Protein AF-A0A538DQL8-F1 (afdb_monomer_lite)

Structure (mmCIF, N/CA/C/O backbone):
data_AF-A0A538DQL8-F1
#
_entry.id   AF-A0A538DQL8-F1
#
loop_
_atom_site.group_PDB
_atom_site.id
_atom_site.type_symbol
_atom_site.label_atom_id
_atom_site.label_alt_id
_atom_site.label_comp_id
_atom_site.label_asym_id
_atom_site.label_entity_id
_atom_site.label_seq_id
_atom_site.pdbx_PDB_ins_code
_atom_site.Cartn_x
_atom_site.Cartn_y
_atom_site.Cartn_z
_atom_site.occupancy
_atom_site.B_iso_or_equiv
_atom_site.auth_seq_id
_atom_site.auth_comp_id
_atom_site.auth_asym_id
_atom_site.auth_atom_id
_atom_site.pdbx_PDB_model_num
ATOM 1 N N . MET A 1 1 ? 4.262 -7.393 9.796 1.00 84.56 1 MET A N 1
ATOM 2 C CA . MET A 1 1 ? 4.362 -6.010 10.315 1.00 84.56 1 MET A CA 1
ATOM 3 C C . MET A 1 1 ? 3.078 -5.215 10.125 1.00 84.56 1 MET A C 1
ATOM 5 O O . MET A 1 1 ? 2.520 -4.801 11.125 1.00 84.56 1 MET A O 1
ATOM 9 N N . THR A 1 2 ? 2.549 -5.058 8.905 1.00 86.88 2 THR A N 1
ATOM 10 C CA . THR A 1 2 ? 1.343 -4.239 8.644 1.00 86.88 2 THR A CA 1
ATOM 11 C C . THR A 1 2 ? 0.096 -4.722 9.393 1.00 86.88 2 THR A C 1
ATOM 13 O O . THR A 1 2 ? -0.476 -3.958 10.161 1.00 86.88 2 THR A O 1
ATOM 16 N N . ILE A 1 3 ? -0.278 -5.999 9.247 1.00 89.88 3 ILE A N 1
ATOM 17 C CA . ILE A 1 3 ? -1.428 -6.593 9.957 1.00 89.88 3 ILE A CA 1
ATOM 18 C C . ILE A 1 3 ? -1.254 -6.466 11.477 1.00 89.88 3 ILE A C 1
ATOM 20 O O . ILE A 1 3 ? -2.168 -6.034 12.165 1.00 89.88 3 ILE A O 1
ATOM 24 N N . GLY A 1 4 ? -0.060 -6.781 11.991 1.00 90.12 4 GLY A N 1
ATOM 25 C CA . GLY A 1 4 ? 0.254 -6.670 13.419 1.00 90.12 4 GLY A CA 1
ATOM 26 C C . GLY A 1 4 ? 0.145 -5.238 13.951 1.00 90.12 4 GLY A C 1
ATOM 27 O O . GLY A 1 4 ? -0.395 -5.037 15.032 1.00 90.12 4 GLY A O 1
ATOM 28 N N . ALA A 1 5 ? 0.589 -4.238 13.184 1.00 89.94 5 ALA A N 1
ATOM 29 C CA . ALA A 1 5 ? 0.486 -2.834 13.573 1.00 89.94 5 ALA A CA 1
ATOM 30 C C . ALA A 1 5 ? -0.976 -2.363 13.640 1.00 89.94 5 ALA A C 1
ATOM 32 O O . ALA A 1 5 ? -1.365 -1.737 14.622 1.00 89.94 5 ALA A O 1
ATOM 33 N N . PHE A 1 6 ? -1.804 -2.718 12.649 1.00 91.06 6 PHE A N 1
ATOM 34 C CA . PHE A 1 6 ? -3.242 -2.424 12.687 1.00 91.06 6 PHE A CA 1
ATOM 35 C C . PHE A 1 6 ? -3.962 -3.182 13.807 1.00 91.06 6 PHE A C 1
ATOM 37 O O . PHE A 1 6 ? -4.794 -2.601 14.493 1.00 91.06 6 PHE A O 1
ATOM 44 N N . TYR A 1 7 ? -3.605 -4.443 14.048 1.00 93.38 7 TYR A N 1
ATOM 45 C CA . TYR A 1 7 ? -4.164 -5.229 15.147 1.00 93.38 7 TYR A CA 1
ATOM 46 C C . TYR A 1 7 ? -3.851 -4.614 16.521 1.00 93.38 7 TYR A C 1
ATOM 48 O O . TYR A 1 7 ? -4.737 -4.491 17.364 1.00 93.38 7 TYR A O 1
ATOM 56 N N . LEU A 1 8 ? -2.606 -4.180 16.745 1.00 92.56 8 LEU A N 1
ATOM 57 C CA . LEU A 1 8 ? -2.208 -3.502 17.984 1.00 92.56 8 LEU A CA 1
ATOM 58 C C . LEU A 1 8 ? -2.888 -2.145 18.140 1.00 92.56 8 LEU A C 1
ATOM 60 O O . LEU A 1 8 ? -3.291 -1.799 19.248 1.00 92.56 8 LEU A O 1
ATOM 64 N N . LEU A 1 9 ? -3.053 -1.407 17.040 1.00 91.19 9 LEU A N 1
ATOM 65 C CA . LEU A 1 9 ? -3.820 -0.166 17.031 1.00 91.19 9 LEU A CA 1
ATOM 66 C C . LEU A 1 9 ? -5.268 -0.422 17.466 1.00 91.19 9 LEU A C 1
ATOM 68 O O . LEU A 1 9 ? -5.783 0.289 18.320 1.00 91.19 9 LEU A O 1
ATOM 72 N N . GLU A 1 10 ? -5.914 -1.464 16.939 1.00 90.50 10 GLU A N 1
ATOM 73 C CA . GLU A 1 10 ? -7.288 -1.819 17.315 1.00 90.50 10 GLU A CA 1
ATOM 74 C C . GLU A 1 10 ? -7.430 -2.280 18.770 1.00 90.50 10 GLU A C 1
ATOM 76 O O . GLU A 1 10 ? -8.499 -2.109 19.352 1.00 90.50 10 GLU A O 1
ATOM 81 N N . ARG A 1 11 ? -6.353 -2.798 19.368 1.00 92.25 11 ARG A N 1
ATOM 82 C CA . ARG A 1 11 ? -6.250 -3.165 20.790 1.00 92.25 11 ARG A CA 1
ATOM 83 C C . ARG A 1 11 ? -5.820 -2.005 21.704 1.00 92.25 11 ARG A C 1
ATOM 85 O O . ARG A 1 11 ? -5.465 -2.254 22.849 1.00 92.25 11 ARG A O 1
ATOM 92 N N . ASP A 1 12 ? -5.800 -0.766 21.209 1.00 88.94 12 ASP A N 1
ATOM 93 C CA . ASP A 1 12 ? -5.350 0.436 21.935 1.00 88.94 12 ASP A CA 1
ATOM 94 C C . ASP A 1 12 ? -3.865 0.449 22.351 1.00 88.94 12 ASP A C 1
ATOM 96 O O . ASP A 1 12 ? -3.416 1.315 23.105 1.00 88.94 12 ASP A O 1
ATOM 100 N N . HIS A 1 13 ? -3.042 -0.434 21.781 1.00 92.75 13 HIS A N 1
ATOM 101 C CA . HIS A 1 13 ? -1.591 -0.447 21.976 1.00 92.75 13 HIS A CA 1
ATOM 102 C C . HIS A 1 13 ? -0.872 0.445 20.951 1.00 92.75 13 HIS A C 1
ATOM 104 O O . HIS A 1 13 ? -0.046 -0.013 20.156 1.00 92.75 13 HIS A O 1
ATOM 110 N N . LEU A 1 14 ? -1.163 1.747 20.988 1.00 90.94 14 LEU A N 1
ATOM 111 C CA . LEU A 1 14 ? -0.689 2.734 20.006 1.00 90.94 14 LEU A CA 1
ATOM 112 C C . LEU A 1 14 ? 0.847 2.845 19.922 1.00 90.94 14 LEU A C 1
ATOM 114 O O . LEU A 1 14 ? 1.400 3.005 18.833 1.00 90.94 14 LEU A O 1
ATOM 118 N N . VAL A 1 15 ? 1.553 2.710 21.049 1.00 92.44 15 VAL A N 1
ATOM 119 C CA . VAL A 1 15 ? 3.029 2.747 21.089 1.00 92.44 15 VAL A CA 1
ATOM 120 C C . VAL A 1 15 ? 3.630 1.541 20.366 1.00 92.44 15 VAL A C 1
ATOM 122 O O . VAL A 1 15 ? 4.514 1.703 19.529 1.00 92.44 15 VAL A O 1
ATOM 125 N N . LEU A 1 16 ? 3.113 0.335 20.623 1.00 92.62 16 LEU A N 1
ATOM 126 C CA . LEU A 1 16 ? 3.585 -0.884 19.959 1.00 92.62 16 LEU A CA 1
ATOM 127 C C . LEU A 1 16 ? 3.238 -0.874 18.464 1.00 92.62 16 LEU A C 1
ATOM 129 O O . LEU A 1 16 ? 4.061 -1.271 17.639 1.00 92.62 16 LEU A O 1
ATOM 133 N N . ALA A 1 17 ? 2.058 -0.362 18.099 1.00 92.44 17 ALA A N 1
ATOM 134 C CA . ALA A 1 17 ? 1.682 -0.154 16.702 1.00 92.44 17 ALA A CA 1
ATOM 135 C C . ALA A 1 17 ? 2.667 0.789 15.986 1.00 92.44 17 ALA A C 1
ATOM 137 O O . ALA A 1 17 ? 3.114 0.496 14.876 1.00 92.44 17 ALA A O 1
ATOM 138 N N . THR A 1 18 ? 3.061 1.878 16.653 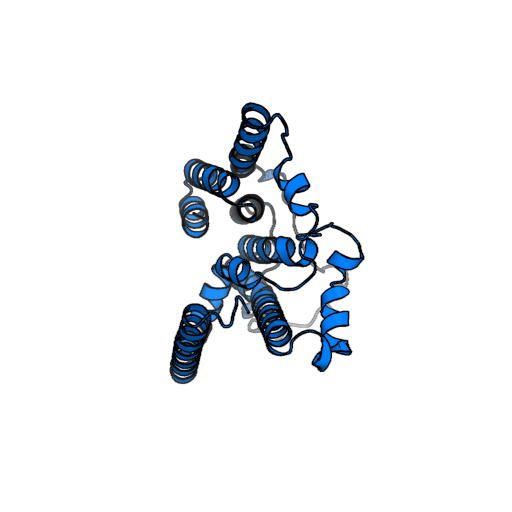1.00 92.06 18 THR A N 1
ATOM 139 C CA . THR A 1 18 ? 4.037 2.854 16.145 1.00 92.06 18 THR A CA 1
ATOM 140 C C . THR A 1 18 ? 5.436 2.248 16.010 1.00 92.06 18 THR A C 1
ATOM 142 O O . THR A 1 18 ? 6.100 2.468 14.996 1.00 92.06 18 THR A O 1
ATOM 145 N N . ALA A 1 19 ? 5.873 1.444 16.984 1.00 93.31 19 ALA A N 1
ATOM 146 C CA . ALA A 1 19 ? 7.159 0.747 16.944 1.00 93.31 19 ALA A CA 1
ATOM 147 C C . ALA A 1 19 ? 7.229 -0.250 15.775 1.00 93.31 19 ALA A C 1
ATOM 149 O O . ALA A 1 19 ? 8.187 -0.235 15.003 1.00 93.31 19 ALA A O 1
ATOM 150 N N . LEU A 1 20 ? 6.180 -1.056 15.566 1.00 92.56 20 LEU A N 1
ATOM 151 C CA . LEU A 1 20 ? 6.091 -1.920 14.382 1.00 92.56 20 LEU A CA 1
ATOM 152 C C . LEU A 1 20 ? 6.054 -1.114 13.079 1.00 92.56 20 LEU A C 1
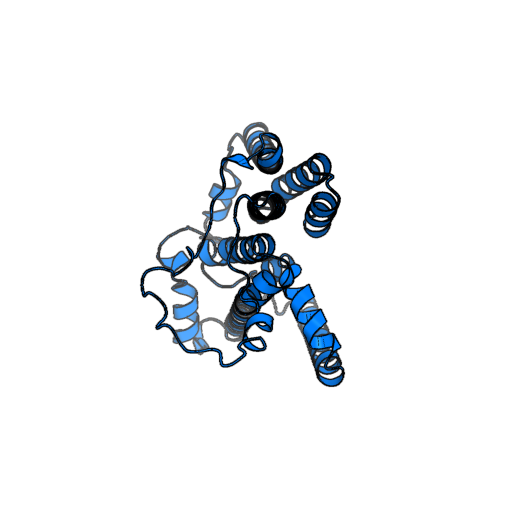ATOM 154 O O . LEU A 1 20 ? 6.605 -1.561 12.071 1.00 92.56 20 LEU A O 1
ATOM 158 N N . GLY A 1 21 ? 5.422 0.061 13.094 1.00 90.25 21 GLY A N 1
ATOM 159 C CA . GLY A 1 21 ? 5.449 1.000 11.979 1.00 90.25 21 GLY A CA 1
ATOM 160 C C . GLY A 1 21 ? 6.861 1.496 11.663 1.00 90.25 21 GLY A C 1
ATOM 161 O O . GLY A 1 21 ? 7.244 1.493 10.497 1.00 90.25 21 GLY A O 1
ATOM 162 N N . ALA A 1 22 ? 7.654 1.837 12.684 1.00 91.38 22 ALA A N 1
ATOM 163 C CA . ALA A 1 22 ? 9.048 2.258 12.531 1.00 91.38 22 ALA A CA 1
ATOM 164 C C . ALA A 1 22 ? 9.933 1.137 11.959 1.00 91.38 22 ALA A C 1
ATOM 166 O O . ALA A 1 22 ? 10.738 1.358 11.060 1.00 91.38 22 ALA A O 1
ATOM 167 N N . ILE A 1 23 ? 9.738 -0.103 12.413 1.00 91.62 23 ILE A N 1
ATOM 168 C CA . ILE A 1 23 ? 10.446 -1.264 11.850 1.00 91.62 23 ILE A CA 1
ATOM 169 C C . ILE A 1 23 ? 10.033 -1.489 10.382 1.00 91.62 23 ILE A C 1
ATOM 171 O O . ILE A 1 23 ? 10.853 -1.828 9.525 1.00 91.62 23 ILE A O 1
ATOM 175 N N . ALA A 1 24 ? 8.752 -1.290 10.058 1.00 89.69 24 ALA A N 1
ATOM 176 C CA . ALA A 1 24 ? 8.258 -1.444 8.694 1.00 89.69 24 ALA A CA 1
ATOM 177 C C . ALA A 1 24 ? 8.807 -0.374 7.733 1.00 89.69 24 ALA A C 1
ATOM 179 O O . ALA A 1 24 ? 9.131 -0.708 6.593 1.00 89.69 24 ALA A O 1
ATOM 180 N N . THR A 1 25 ? 8.920 0.886 8.164 1.00 89.81 25 THR A N 1
ATOM 181 C CA . THR A 1 25 ? 9.481 1.986 7.354 1.00 89.81 25 THR A CA 1
ATOM 182 C C . THR A 1 25 ? 10.985 1.859 7.158 1.00 89.81 25 THR A C 1
ATOM 184 O O . THR A 1 25 ? 11.463 2.183 6.076 1.00 89.81 25 THR A O 1
ATOM 187 N N . ALA A 1 26 ? 11.710 1.320 8.141 1.00 87.81 26 ALA A N 1
ATOM 188 C CA . ALA A 1 26 ? 13.141 1.046 8.013 1.00 87.81 26 ALA A CA 1
ATOM 189 C C . ALA A 1 26 ? 13.454 -0.046 6.975 1.00 87.81 26 ALA A C 1
ATOM 191 O O . ALA A 1 26 ? 14.522 -0.049 6.375 1.00 87.81 26 ALA A O 1
ATOM 192 N N . THR A 1 27 ? 12.531 -0.990 6.758 1.00 84.88 27 THR A N 1
ATOM 193 C CA . THR A 1 27 ? 12.787 -2.165 5.907 1.00 84.88 27 THR A CA 1
ATOM 194 C C . THR A 1 27 ? 12.215 -2.048 4.500 1.00 84.88 27 THR A C 1
ATOM 196 O O . THR A 1 27 ? 12.678 -2.757 3.605 1.00 84.88 27 THR A O 1
ATOM 199 N N . ARG A 1 28 ? 11.172 -1.232 4.280 1.00 81.44 28 ARG A N 1
ATOM 200 C CA . ARG A 1 28 ? 10.483 -1.147 2.979 1.00 81.44 28 ARG A CA 1
ATOM 201 C C . ARG A 1 28 ? 9.880 0.241 2.716 1.00 81.44 28 ARG A C 1
ATOM 203 O O . ARG A 1 28 ? 9.223 0.782 3.605 1.00 81.44 28 ARG A O 1
ATOM 210 N N . PRO A 1 29 ? 9.885 0.726 1.455 1.00 72.81 29 PRO A N 1
ATOM 211 C CA . PRO A 1 29 ? 9.173 1.951 1.060 1.00 72.81 29 PRO A CA 1
ATOM 212 C C . PRO A 1 29 ? 7.663 1.913 1.352 1.00 72.81 29 PRO A C 1
ATOM 214 O O . PRO A 1 29 ? 7.047 2.927 1.670 1.00 72.81 29 PRO A O 1
ATOM 217 N N . VAL A 1 30 ? 7.057 0.716 1.318 1.00 78.94 30 VAL A N 1
ATOM 218 C CA . VAL A 1 30 ? 5.638 0.493 1.668 1.00 78.94 30 VAL A CA 1
ATOM 219 C C . VAL A 1 30 ? 5.335 0.870 3.124 1.00 78.94 30 VAL A C 1
ATOM 221 O O . VAL A 1 30 ? 4.181 1.133 3.461 1.00 78.94 30 VAL A O 1
ATOM 224 N N . GLY A 1 31 ? 6.346 0.945 3.995 1.00 83.31 31 GLY A N 1
ATOM 225 C CA . GLY A 1 31 ? 6.173 1.404 5.368 1.00 83.31 31 GLY A CA 1
ATOM 226 C C . GLY A 1 31 ? 5.592 2.817 5.460 1.00 83.31 31 GLY A C 1
ATOM 227 O O . GLY A 1 31 ? 4.805 3.074 6.364 1.00 83.31 31 GLY A O 1
ATOM 228 N N . LEU A 1 32 ? 5.859 3.709 4.497 1.00 87.75 32 LEU A N 1
ATOM 229 C CA . LEU A 1 32 ? 5.245 5.047 4.477 1.00 87.75 32 LEU A CA 1
ATOM 230 C C . LEU A 1 32 ? 3.721 4.984 4.317 1.00 87.75 32 LEU A C 1
ATOM 232 O O . LEU A 1 32 ? 2.991 5.734 4.965 1.00 87.75 32 LEU A O 1
ATOM 236 N N . ALA A 1 33 ? 3.222 4.034 3.523 1.00 90.62 33 ALA A N 1
ATOM 237 C CA . ALA A 1 33 ? 1.787 3.804 3.410 1.00 90.62 33 ALA A CA 1
ATOM 238 C C . ALA A 1 33 ? 1.178 3.327 4.734 1.00 90.62 33 ALA A C 1
ATOM 240 O O . ALA A 1 33 ? 0.046 3.685 5.057 1.00 90.62 33 ALA A O 1
ATOM 241 N N . LEU A 1 34 ? 1.932 2.547 5.520 1.00 90.62 34 LEU A N 1
ATOM 242 C CA . LEU A 1 34 ? 1.508 2.118 6.850 1.00 90.62 34 LEU A CA 1
ATOM 243 C C . LEU A 1 34 ? 1.385 3.308 7.808 1.00 90.62 34 LEU A C 1
ATOM 245 O O . LEU A 1 34 ? 0.391 3.369 8.521 1.00 90.62 34 LEU A O 1
ATOM 249 N N . VAL A 1 35 ? 2.315 4.269 7.783 1.00 93.00 35 VAL A N 1
ATOM 250 C CA . VAL A 1 35 ? 2.225 5.498 8.601 1.00 93.00 35 VAL A CA 1
ATOM 251 C C . VAL A 1 35 ? 0.917 6.238 8.329 1.00 93.00 35 VAL A C 1
ATOM 253 O O . VAL A 1 35 ? 0.153 6.518 9.254 1.00 93.00 35 VAL A O 1
ATOM 256 N N . ILE A 1 36 ? 0.625 6.493 7.051 1.00 93.25 36 ILE A N 1
ATOM 257 C CA . ILE A 1 36 ? -0.590 7.206 6.638 1.00 93.25 36 ILE A CA 1
ATOM 258 C C . ILE A 1 36 ? -1.842 6.394 6.998 1.00 93.25 36 ILE A C 1
ATOM 260 O O . ILE A 1 36 ? -2.815 6.949 7.502 1.00 93.25 36 ILE A O 1
ATOM 264 N N . GLY A 1 37 ? -1.811 5.075 6.794 1.00 91.88 37 GLY A N 1
ATOM 265 C CA . GLY A 1 37 ? -2.911 4.180 7.144 1.00 91.88 37 GLY A CA 1
ATOM 266 C C . GLY A 1 37 ? -3.205 4.118 8.646 1.00 91.88 37 GLY A C 1
ATOM 267 O O . GLY A 1 37 ? -4.370 4.172 9.037 1.00 91.88 37 GLY A O 1
ATOM 268 N N . LEU A 1 38 ? -2.170 4.039 9.489 1.00 92.31 38 LEU A N 1
ATOM 269 C CA . LEU A 1 38 ? -2.303 4.039 10.950 1.00 92.31 38 LEU A CA 1
ATOM 270 C C . LEU A 1 38 ? -2.827 5.383 11.455 1.00 92.31 38 LEU A C 1
ATOM 272 O O . LEU A 1 38 ? -3.739 5.402 12.277 1.00 92.31 38 LEU A O 1
ATOM 276 N N . LEU A 1 39 ? -2.305 6.494 10.928 1.00 93.44 39 LEU A N 1
ATOM 277 C CA . LEU A 1 39 ? -2.782 7.833 11.270 1.00 93.44 39 LEU A CA 1
ATOM 278 C C . LEU A 1 39 ? -4.254 8.013 10.879 1.00 93.44 39 LEU A C 1
ATOM 280 O O . LEU A 1 39 ? -5.071 8.412 11.704 1.00 93.44 39 LEU A O 1
ATOM 284 N N . ALA A 1 40 ? -4.611 7.663 9.640 1.00 91.75 40 ALA A N 1
ATOM 285 C CA . ALA A 1 40 ? -5.985 7.727 9.154 1.00 91.75 40 ALA A CA 1
ATOM 286 C C . ALA A 1 40 ? -6.929 6.883 10.022 1.00 91.75 40 ALA A C 1
ATOM 288 O O . ALA A 1 40 ? -8.005 7.340 10.406 1.00 91.75 40 ALA A O 1
ATOM 289 N N . ARG A 1 41 ? -6.508 5.666 10.387 1.00 91.94 41 ARG A N 1
ATOM 290 C CA . ARG A 1 41 ? -7.299 4.777 11.240 1.00 91.94 41 ARG A CA 1
ATOM 291 C C . ARG A 1 41 ? -7.426 5.290 12.672 1.00 91.94 41 ARG A C 1
ATOM 293 O O . ARG A 1 41 ? -8.503 5.169 13.242 1.00 91.94 41 ARG A O 1
ATOM 300 N N . GLU A 1 42 ? -6.387 5.877 13.254 1.00 91.44 42 GLU A N 1
ATOM 301 C CA . GLU A 1 42 ? -6.472 6.447 14.602 1.00 91.44 42 GLU A CA 1
ATOM 302 C C . GLU A 1 42 ? -7.411 7.661 14.640 1.00 91.44 42 GLU A C 1
ATOM 304 O O . GLU A 1 42 ? -8.274 7.757 15.514 1.00 91.44 42 GLU A O 1
ATOM 309 N N . LEU A 1 43 ? -7.331 8.540 13.637 1.00 89.94 43 LEU A N 1
ATOM 310 C CA . LEU A 1 43 ? -8.242 9.683 13.502 1.00 89.94 43 LEU A CA 1
ATOM 311 C C . LEU A 1 43 ? -9.695 9.241 13.260 1.00 89.94 43 LEU A C 1
ATOM 313 O O . LEU A 1 43 ? -10.629 9.877 13.758 1.00 89.94 43 LEU A O 1
ATOM 317 N N . GLU A 1 44 ? -9.898 8.137 12.534 1.00 88.69 44 GLU A N 1
ATOM 318 C CA . GLU A 1 44 ? -11.208 7.493 12.392 1.00 88.69 44 GLU A CA 1
ATOM 319 C C . GLU A 1 44 ? -11.735 6.977 13.737 1.00 88.69 44 GLU A C 1
ATOM 321 O O . GLU A 1 44 ? -12.876 7.270 14.095 1.00 88.69 44 GLU A O 1
ATOM 326 N N . ARG A 1 45 ? -10.917 6.235 14.497 1.00 88.31 45 ARG A N 1
ATOM 327 C CA . ARG A 1 45 ? -11.307 5.646 15.794 1.00 88.31 45 ARG A CA 1
ATOM 328 C C . ARG A 1 45 ? -11.690 6.710 16.816 1.00 88.31 45 ARG A C 1
ATOM 330 O O . ARG A 1 45 ? -12.630 6.515 17.580 1.00 88.31 45 ARG A O 1
ATOM 337 N N . GLN A 1 46 ? -11.003 7.847 16.794 1.00 85.19 46 GLN A N 1
ATOM 338 C CA . GLN A 1 46 ? -11.295 8.984 17.666 1.00 85.19 46 GLN A CA 1
ATOM 339 C C . GLN A 1 46 ? -12.509 9.806 17.212 1.00 85.19 46 GLN A C 1
ATOM 341 O O . GLN A 1 46 ? -12.922 10.722 17.919 1.00 85.19 46 GLN A O 1
ATOM 346 N N . GLY A 1 47 ? -13.088 9.508 16.045 1.00 81.81 47 GLY A N 1
ATOM 347 C CA . GLY A 1 47 ? -14.224 10.251 15.504 1.00 81.81 47 GLY A CA 1
ATOM 348 C C . GLY A 1 47 ? -13.880 11.685 15.094 1.00 81.81 47 GLY A C 1
ATOM 349 O O . GLY A 1 47 ? -14.788 12.515 15.026 1.00 81.81 47 GLY A O 1
ATOM 350 N N . VAL A 1 48 ? -12.597 11.973 14.829 1.00 82.44 48 VAL A N 1
ATOM 351 C CA . VAL A 1 48 ? -12.135 13.266 14.291 1.00 82.44 48 VAL A CA 1
ATOM 352 C C . VAL A 1 48 ? -12.677 13.454 12.878 1.00 82.44 48 VAL A C 1
ATOM 354 O O . VAL A 1 48 ? -13.142 14.537 12.539 1.00 82.44 48 VAL A O 1
ATOM 357 N N . PHE A 1 49 ? -12.676 12.383 12.078 1.00 78.00 49 PHE A N 1
ATOM 358 C CA . PHE A 1 49 ? -13.338 12.339 10.778 1.00 78.00 49 PHE A CA 1
ATOM 359 C C . PHE A 1 49 ? -14.507 11.362 10.816 1.00 78.00 49 PHE A C 1
ATOM 361 O O . PHE A 1 49 ? -14.323 10.157 11.010 1.00 78.00 49 PHE A O 1
ATOM 368 N N . SER A 1 50 ? -15.709 11.876 10.568 1.00 66.31 50 SER A N 1
ATOM 369 C CA . SER A 1 50 ? -16.896 11.054 10.332 1.00 66.31 50 SER A CA 1
ATOM 370 C C . SER A 1 50 ? -17.355 11.225 8.887 1.00 66.31 50 SER A C 1
ATOM 372 O O . SER A 1 50 ? -17.739 12.311 8.454 1.00 66.31 50 SER A O 1
ATOM 374 N N . LEU A 1 51 ? -17.275 10.134 8.124 1.00 64.69 51 LEU A N 1
ATOM 375 C CA . LEU A 1 51 ? -17.914 10.025 6.817 1.00 64.69 51 LEU A CA 1
ATOM 376 C C . LEU A 1 51 ? -19.335 9.494 7.024 1.00 64.69 51 LEU A C 1
ATOM 378 O O . LEU A 1 51 ? -19.509 8.568 7.825 1.00 64.69 51 LEU A O 1
ATOM 382 N N . PRO A 1 52 ? -20.347 10.010 6.305 1.00 57.88 52 PRO A N 1
ATOM 383 C CA . PRO A 1 52 ? -21.686 9.448 6.338 1.00 57.88 52 PRO A CA 1
ATOM 384 C C . PRO A 1 52 ? -21.617 7.967 5.949 1.00 57.88 52 PRO A C 1
ATOM 386 O O . PRO A 1 52 ? -21.418 7.616 4.782 1.00 57.88 52 PRO A O 1
ATOM 389 N N . ARG A 1 53 ? -21.770 7.062 6.924 1.00 57.28 53 ARG A N 1
ATOM 390 C CA . ARG A 1 53 ? -22.093 5.671 6.609 1.00 57.28 53 ARG A CA 1
ATOM 391 C C . ARG A 1 53 ? -23.419 5.730 5.866 1.00 57.28 53 ARG A C 1
ATOM 393 O O . ARG A 1 53 ? -24.421 6.153 6.430 1.00 57.28 53 ARG A O 1
ATOM 400 N N . VAL A 1 54 ? -23.415 5.347 4.589 1.00 49.72 54 VAL A N 1
ATOM 401 C CA . VAL A 1 54 ? -24.650 5.127 3.829 1.00 49.72 54 VAL A CA 1
ATOM 402 C C . VAL A 1 54 ? -25.333 3.919 4.456 1.00 49.72 54 VAL A C 1
ATOM 404 O O . VAL A 1 54 ? -25.088 2.768 4.069 1.00 49.72 54 VAL A O 1
ATOM 407 N N . ASP A 1 55 ? -26.115 4.211 5.486 1.00 43.47 55 ASP A N 1
ATOM 408 C CA . ASP A 1 55 ? -26.882 3.269 6.273 1.00 43.47 55 ASP A CA 1
ATOM 409 C C . ASP A 1 55 ? -28.068 2.836 5.410 1.00 43.47 55 ASP A C 1
ATOM 411 O O . ASP A 1 55 ? -29.089 3.515 5.303 1.00 43.47 55 ASP A O 1
ATOM 415 N N . ARG A 1 56 ? -27.900 1.720 4.690 1.00 44.53 56 ARG A N 1
ATOM 416 C CA . ARG A 1 56 ? -28.961 1.151 3.838 1.00 44.53 56 ARG A CA 1
ATOM 417 C C . ARG A 1 56 ? -30.190 0.715 4.644 1.00 44.53 56 ARG A C 1
ATOM 419 O O . ARG A 1 56 ? -31.233 0.467 4.055 1.00 44.53 56 ARG A O 1
ATOM 426 N N . THR A 1 57 ? -30.078 0.640 5.963 1.00 42.56 57 THR A N 1
ATOM 427 C CA . THR A 1 57 ? -31.141 0.275 6.904 1.00 42.56 57 THR A CA 1
ATOM 428 C C . THR A 1 57 ? -32.155 1.396 7.141 1.00 42.56 57 THR A C 1
ATOM 430 O O . THR A 1 57 ? -33.298 1.093 7.465 1.00 42.56 57 THR A O 1
ATOM 433 N N . ARG A 1 58 ? -31.819 2.676 6.898 1.00 40.75 58 ARG A N 1
ATOM 434 C CA . ARG A 1 58 ? -32.780 3.789 7.070 1.00 40.75 58 ARG A CA 1
ATOM 435 C C . ARG A 1 58 ? -33.823 3.929 5.958 1.00 40.75 58 ARG A C 1
ATOM 437 O O . ARG A 1 58 ? -34.768 4.687 6.128 1.00 40.75 58 ARG A O 1
ATOM 444 N N . VAL A 1 59 ? -33.700 3.198 4.849 1.00 46.81 59 VAL A N 1
ATOM 445 C CA . VAL A 1 59 ? -34.700 3.249 3.762 1.00 46.81 59 VAL A CA 1
ATOM 446 C C . VAL A 1 59 ? -35.987 2.489 4.132 1.00 46.81 59 VAL A C 1
ATOM 448 O O . VAL A 1 59 ? -37.026 2.733 3.535 1.00 46.81 59 VAL A O 1
ATOM 451 N N . VAL A 1 60 ? -35.960 1.618 5.149 1.00 47.38 60 VAL A N 1
ATOM 452 C CA . VAL A 1 60 ? -37.104 0.752 5.505 1.00 47.38 60 VAL A CA 1
ATOM 453 C C . VAL A 1 60 ? -38.022 1.360 6.584 1.00 47.38 60 VAL A C 1
ATOM 455 O O . VAL A 1 60 ? -39.111 0.852 6.811 1.00 47.38 60 VAL A O 1
ATOM 458 N N . GLN A 1 61 ? -37.648 2.480 7.215 1.00 41.03 61 GLN A N 1
ATOM 459 C CA . GLN A 1 61 ? -38.463 3.143 8.254 1.00 41.03 61 GLN A CA 1
ATOM 460 C C . GLN A 1 61 ? -39.171 4.427 7.792 1.00 41.03 61 GLN A C 1
ATOM 462 O O . GLN A 1 61 ? -39.593 5.231 8.618 1.00 41.03 61 GLN A O 1
ATOM 467 N N . LEU A 1 62 ? -39.349 4.626 6.484 1.00 49.56 62 LEU A N 1
ATOM 468 C CA . LEU A 1 62 ? -40.271 5.650 5.992 1.00 49.56 62 LEU A CA 1
ATOM 469 C C . LEU A 1 62 ? -41.702 5.109 6.067 1.00 49.56 62 LEU A C 1
ATOM 471 O O . LEU A 1 62 ? -42.265 4.630 5.085 1.00 49.56 62 LEU A O 1
ATOM 475 N N . THR A 1 63 ? -42.293 5.189 7.258 1.00 45.19 63 THR A N 1
ATOM 476 C CA . THR A 1 63 ? -43.745 5.312 7.396 1.00 45.19 63 THR A CA 1
ATOM 477 C C . THR A 1 63 ? -44.209 6.480 6.513 1.00 45.19 63 THR A C 1
ATOM 479 O O . THR A 1 63 ? -43.571 7.536 6.535 1.00 45.19 63 THR A O 1
ATOM 482 N N . PRO A 1 64 ? -45.295 6.340 5.732 1.00 43.69 64 PRO A N 1
ATOM 483 C CA . PRO A 1 64 ? -45.812 7.420 4.903 1.00 43.69 64 PRO A CA 1
ATOM 484 C C . PRO A 1 64 ? -46.552 8.423 5.797 1.00 43.69 64 PRO A C 1
ATOM 486 O O . PRO A 1 64 ? -47.776 8.459 5.829 1.00 43.69 64 PRO A O 1
ATOM 489 N N . SER A 1 65 ? -45.812 9.213 6.574 1.00 45.09 65 SER A N 1
ATOM 490 C CA . SER A 1 65 ? -46.361 10.378 7.264 1.00 45.09 65 SER A CA 1
ATOM 491 C C . SER A 1 65 ? -46.024 11.621 6.447 1.00 45.09 65 SER A C 1
ATOM 493 O O . SER A 1 65 ? -44.852 11.922 6.237 1.00 45.09 65 SER A O 1
ATOM 495 N N . ALA A 1 66 ? -47.080 12.245 5.919 1.00 47.50 66 ALA A N 1
ATOM 496 C CA . ALA A 1 66 ? -47.170 13.531 5.223 1.00 47.50 66 ALA A CA 1
ATOM 497 C C . ALA A 1 66 ? -45.835 14.201 4.832 1.00 47.50 66 ALA A C 1
ATOM 499 O O . ALA A 1 66 ? -45.145 14.816 5.643 1.00 47.50 66 ALA A O 1
ATOM 500 N N . ALA A 1 67 ? -45.513 14.116 3.540 1.00 47.38 67 ALA A N 1
ATOM 501 C CA . ALA A 1 67 ? -44.331 14.697 2.925 1.00 47.38 67 ALA A CA 1
ATOM 502 C C . ALA A 1 67 ? -44.303 16.231 3.045 1.00 47.38 67 ALA A C 1
ATOM 504 O O . ALA A 1 67 ? -44.926 16.951 2.266 1.00 47.38 67 ALA A O 1
ATOM 505 N N . GLN A 1 68 ? -43.501 16.727 3.981 1.00 51.81 68 GLN A N 1
ATOM 506 C CA . GLN A 1 68 ? -42.901 18.053 3.891 1.00 51.81 68 GLN A CA 1
ATOM 507 C C . GLN A 1 68 ? -41.764 17.958 2.852 1.00 51.81 68 GLN A C 1
ATOM 509 O O . GLN A 1 68 ? -40.931 17.051 2.964 1.00 51.81 68 GLN A O 1
ATOM 514 N N . PRO A 1 69 ? -41.721 18.801 1.801 1.00 50.34 69 PRO A N 1
ATOM 515 C CA . PRO A 1 69 ? -40.668 18.708 0.796 1.00 50.34 69 PRO A CA 1
ATOM 516 C C . PRO A 1 69 ? -39.302 18.904 1.475 1.00 50.34 69 PRO A C 1
ATOM 518 O O . PRO A 1 69 ? -39.141 19.861 2.236 1.00 50.34 69 PRO A O 1
ATOM 521 N N . PRO A 1 70 ? -38.318 18.013 1.245 1.00 53.72 70 PRO A N 1
ATOM 522 C CA . PRO A 1 70 ? -37.023 18.114 1.897 1.00 53.72 70 PRO A CA 1
ATOM 523 C C . PRO A 1 70 ? -36.362 19.436 1.505 1.00 53.72 70 PRO A C 1
ATOM 525 O O . PRO A 1 70 ? -36.140 19.719 0.324 1.00 53.72 70 PRO A O 1
ATOM 528 N N . ASN A 1 71 ? -36.067 20.249 2.517 1.00 53.84 71 ASN A N 1
ATOM 529 C CA . ASN A 1 71 ? -35.424 21.542 2.371 1.00 53.84 71 ASN A CA 1
ATOM 530 C C . ASN A 1 71 ? -34.079 21.338 1.649 1.00 53.84 71 ASN A C 1
ATOM 532 O O . ASN A 1 71 ? -33.209 20.605 2.121 1.00 53.84 71 ASN A O 1
ATOM 536 N N . ARG A 1 72 ? -33.904 21.954 0.472 1.00 53.16 72 ARG A N 1
ATOM 537 C CA . ARG A 1 72 ? -32.749 21.737 -0.431 1.00 53.16 72 ARG A CA 1
ATOM 538 C C . ARG A 1 72 ? -31.384 22.105 0.188 1.00 53.16 72 ARG A C 1
ATOM 540 O O . ARG A 1 72 ? -30.363 21.817 -0.433 1.00 53.16 72 ARG A O 1
ATOM 547 N N . GLY A 1 73 ? -31.371 22.713 1.379 1.00 52.56 73 GLY A N 1
ATOM 548 C CA . GLY A 1 73 ? -30.182 23.120 2.135 1.00 52.56 73 GLY A CA 1
ATOM 549 C C . GLY A 1 73 ? -29.616 22.084 3.118 1.00 52.56 73 GLY A C 1
ATOM 550 O O . GLY A 1 73 ? -28.449 22.196 3.474 1.00 52.56 73 GLY A O 1
ATOM 551 N N . ASP A 1 74 ? -30.363 21.040 3.497 1.00 48.00 74 ASP A N 1
ATOM 552 C CA . ASP A 1 74 ? -29.936 20.059 4.517 1.00 48.00 74 ASP A CA 1
ATOM 553 C C . ASP A 1 74 ? -29.216 18.843 3.915 1.00 48.00 74 ASP A C 1
ATOM 555 O O . ASP A 1 74 ? -29.517 17.681 4.204 1.00 48.00 74 ASP A O 1
ATOM 559 N N . ARG A 1 75 ? -28.231 19.081 3.044 1.00 53.88 75 ARG A N 1
ATOM 560 C CA . ARG A 1 75 ? -27.274 18.017 2.716 1.00 53.88 75 ARG A CA 1
ATOM 561 C C . ARG A 1 75 ? -26.245 17.982 3.844 1.00 53.88 75 ARG A C 1
ATOM 563 O O . ARG A 1 75 ? -25.438 18.910 3.912 1.00 53.88 75 ARG A O 1
ATOM 570 N N . PRO A 1 76 ? -26.236 16.958 4.723 1.00 55.22 76 PRO A N 1
ATOM 571 C CA . PRO A 1 76 ? -25.187 16.862 5.725 1.00 55.22 76 PRO A CA 1
ATOM 572 C C . PRO A 1 76 ? -23.831 16.862 5.007 1.00 55.22 76 PRO A C 1
ATOM 574 O O . PRO A 1 76 ? -23.706 16.228 3.949 1.00 55.22 76 PRO A O 1
ATOM 577 N N . PRO A 1 77 ? -22.826 17.583 5.532 1.00 57.53 77 PRO A N 1
ATOM 578 C CA . PRO A 1 77 ? -21.529 17.675 4.885 1.00 57.53 77 PRO A CA 1
ATOM 579 C C . PRO A 1 77 ? -20.956 16.274 4.659 1.00 57.53 77 PRO A C 1
ATOM 581 O O . PRO A 1 77 ? -21.033 15.399 5.524 1.00 57.53 77 PRO A O 1
ATOM 584 N N . LEU A 1 78 ? -20.371 16.068 3.475 1.00 64.44 78 LEU A N 1
ATOM 585 C CA . LEU A 1 78 ? -19.793 14.787 3.056 1.00 64.44 78 LEU A CA 1
ATOM 586 C C . LEU A 1 78 ? -18.658 14.322 3.983 1.00 64.44 78 LEU A C 1
ATOM 588 O O . LEU A 1 78 ? -18.362 13.132 4.022 1.00 64.44 78 LEU A O 1
ATOM 592 N N . ILE A 1 79 ? -18.041 15.248 4.724 1.00 69.56 79 ILE A N 1
ATOM 593 C CA . ILE A 1 79 ? -16.962 15.010 5.683 1.00 69.56 79 ILE A CA 1
ATOM 594 C C . ILE A 1 79 ? -17.183 15.950 6.871 1.00 69.56 79 ILE A C 1
ATOM 596 O O . ILE A 1 79 ? -17.208 17.168 6.688 1.00 69.56 79 ILE A O 1
ATOM 600 N N . ARG A 1 80 ? -17.324 15.409 8.085 1.00 73.81 80 ARG A N 1
ATOM 601 C CA . ARG A 1 80 ? -17.345 16.215 9.315 1.00 73.81 80 ARG A CA 1
ATOM 602 C C . ARG A 1 80 ? -16.015 16.056 10.044 1.00 73.81 80 ARG A C 1
ATOM 604 O O . ARG A 1 80 ? -15.660 14.940 10.427 1.00 73.81 80 ARG A O 1
ATOM 611 N N . PHE A 1 81 ? -15.312 17.176 10.204 1.00 82.50 81 PHE A N 1
ATOM 612 C CA . PHE A 1 81 ? -14.085 17.294 10.986 1.00 82.50 81 PHE A CA 1
ATOM 613 C C . PHE A 1 81 ? -14.408 17.850 12.373 1.00 82.50 81 PHE A C 1
ATOM 615 O O . PHE A 1 81 ? -15.099 18.862 12.489 1.00 82.50 81 PHE A O 1
ATOM 622 N N . ASP A 1 82 ? -13.918 17.187 13.414 1.00 82.38 82 ASP A N 1
ATOM 623 C CA . ASP A 1 82 ? -14.098 17.596 14.804 1.00 82.38 82 ASP A CA 1
ATOM 624 C C . ASP A 1 82 ? -12.731 17.708 15.491 1.00 82.38 82 ASP A C 1
ATOM 626 O O . ASP A 1 82 ? -12.201 16.746 16.054 1.00 82.38 82 ASP A O 1
ATOM 630 N N . GLY A 1 83 ? -12.135 18.900 15.395 1.00 77.69 83 GLY A N 1
ATOM 631 C CA . GLY A 1 83 ? -10.798 19.182 15.922 1.00 77.69 83 GLY A CA 1
ATOM 632 C C . GLY A 1 83 ? -10.699 19.086 17.446 1.00 77.69 83 GLY A C 1
ATOM 633 O O . GLY A 1 83 ? -9.615 18.831 17.962 1.00 77.69 83 GLY A O 1
ATOM 634 N N . ALA A 1 84 ? -11.816 19.199 18.174 1.00 79.81 84 ALA A N 1
ATOM 635 C CA . ALA A 1 84 ? -11.834 19.080 19.634 1.00 79.81 84 ALA A CA 1
ATOM 636 C C . ALA A 1 84 ? -11.505 17.655 20.119 1.00 79.81 84 ALA A C 1
ATOM 638 O O . ALA A 1 84 ? -11.095 17.457 21.262 1.00 79.81 84 ALA A O 1
ATOM 639 N N . LYS A 1 85 ? -11.661 16.651 19.248 1.00 82.31 85 LYS A N 1
ATOM 640 C CA . LYS A 1 85 ? -11.331 15.248 19.540 1.00 82.31 85 LYS A CA 1
ATOM 641 C C . LYS A 1 85 ? -9.876 14.897 19.245 1.00 82.31 85 LYS A C 1
ATOM 643 O O . LYS A 1 85 ? -9.453 13.779 19.544 1.00 82.31 85 LYS A O 1
ATOM 648 N N . LEU A 1 86 ? -9.110 15.827 18.674 1.00 84.38 86 LEU A N 1
ATOM 649 C CA . LEU A 1 86 ? -7.713 15.608 18.333 1.00 84.38 86 LEU A CA 1
ATOM 650 C C . LEU A 1 86 ? -6.871 15.551 19.614 1.00 84.38 86 LEU A C 1
ATOM 652 O O . LEU A 1 86 ? -6.805 16.509 20.381 1.00 84.38 86 LEU A O 1
ATOM 656 N N . ARG A 1 87 ? -6.210 14.418 19.855 1.00 85.75 87 ARG A N 1
ATOM 657 C CA . ARG A 1 87 ? -5.310 14.236 21.000 1.00 85.75 87 ARG A CA 1
ATOM 658 C C . ARG A 1 87 ? -3.862 14.316 20.525 1.00 85.75 87 ARG A C 1
ATOM 660 O O . ARG A 1 87 ? -3.536 13.839 19.445 1.00 85.75 87 ARG A O 1
ATOM 667 N N . ALA A 1 88 ? -2.952 14.817 21.363 1.00 85.75 88 ALA A N 1
ATOM 668 C CA . ALA A 1 88 ? -1.515 14.799 21.051 1.00 85.75 88 ALA A CA 1
ATOM 669 C C . ALA A 1 88 ? -1.000 13.370 20.776 1.00 85.75 88 ALA A C 1
ATOM 671 O O . ALA A 1 88 ? -0.156 13.152 19.912 1.00 85.75 88 ALA A O 1
ATOM 672 N N . ARG A 1 89 ? -1.584 12.369 21.453 1.00 87.38 89 ARG A N 1
ATOM 673 C CA . ARG A 1 89 ? -1.284 10.947 21.222 1.00 87.38 89 ARG A CA 1
ATOM 674 C C . ARG A 1 89 ? -1.616 10.488 19.799 1.00 87.38 89 ARG A C 1
ATOM 676 O O . ARG A 1 89 ? -0.957 9.582 19.311 1.00 87.38 89 ARG A O 1
ATOM 683 N N . SER A 1 90 ? -2.560 11.122 19.105 1.00 85.75 90 SER A N 1
ATOM 684 C CA . SER A 1 90 ? -2.939 10.773 17.727 1.00 85.75 90 SER A CA 1
ATOM 685 C C . SER A 1 90 ? -1.818 11.024 16.720 1.00 85.75 90 SER A C 1
ATOM 687 O O . SER A 1 90 ? -1.848 10.465 15.630 1.00 85.75 90 SER A O 1
ATOM 689 N N . ALA A 1 91 ? -0.817 11.831 17.086 1.00 88.81 91 ALA A N 1
ATOM 690 C CA . ALA A 1 91 ? 0.374 12.061 16.279 1.00 88.81 91 ALA A CA 1
ATOM 691 C C . ALA A 1 91 ? 1.427 10.946 16.421 1.00 88.81 91 ALA A C 1
ATOM 693 O O . ALA A 1 91 ? 2.365 10.914 15.630 1.00 88.81 91 ALA A O 1
ATOM 694 N N . LEU A 1 92 ? 1.284 10.013 17.376 1.00 91.50 92 LEU A N 1
ATOM 695 C CA . LEU A 1 92 ? 2.267 8.945 17.605 1.00 91.50 92 LEU A CA 1
ATOM 696 C C . LEU A 1 92 ? 2.613 8.133 16.347 1.00 91.50 92 LEU A C 1
ATOM 698 O O . LEU A 1 92 ? 3.804 7.928 16.133 1.00 91.50 92 LEU A O 1
ATOM 702 N N . PRO A 1 93 ? 1.669 7.750 15.460 1.00 91.06 93 PRO A N 1
ATOM 703 C CA . PRO A 1 93 ? 2.010 7.046 14.225 1.00 91.06 93 PRO A CA 1
ATOM 704 C C . PRO A 1 93 ? 3.022 7.786 13.340 1.00 91.06 93 PRO A C 1
ATOM 706 O O . PRO A 1 93 ? 3.763 7.139 12.607 1.00 91.06 93 PRO A O 1
ATOM 709 N N . LEU A 1 94 ? 3.116 9.119 13.421 1.00 92.12 94 LEU A N 1
ATOM 710 C CA . LEU A 1 94 ? 4.115 9.892 12.674 1.00 92.12 94 LEU A CA 1
ATOM 711 C C . LEU A 1 94 ? 5.548 9.565 13.111 1.00 92.12 94 LEU A C 1
ATOM 713 O O . LEU A 1 94 ? 6.460 9.638 12.291 1.00 92.12 94 LEU A O 1
ATOM 717 N N . LEU A 1 95 ? 5.755 9.125 14.356 1.00 93.00 95 LEU A N 1
ATOM 718 C CA . LEU A 1 95 ? 7.067 8.675 14.827 1.00 93.00 95 LEU A CA 1
ATOM 719 C C . LEU A 1 95 ? 7.552 7.427 14.084 1.00 93.00 95 LEU A C 1
ATOM 721 O O . LEU A 1 95 ? 8.751 7.170 14.052 1.00 93.00 95 LEU A O 1
ATOM 725 N N . SER A 1 96 ? 6.671 6.681 13.412 1.00 91.69 96 SER A N 1
ATOM 726 C CA . SER A 1 96 ? 7.094 5.600 12.521 1.00 91.69 96 SER A CA 1
ATOM 727 C C . SER A 1 96 ? 7.959 6.095 11.353 1.00 91.69 96 SER A C 1
ATOM 729 O O . SER A 1 96 ? 8.706 5.302 10.789 1.00 91.69 96 SER A O 1
ATOM 731 N N . VAL A 1 97 ? 7.945 7.389 11.008 1.00 92.94 97 VAL A N 1
ATOM 732 C CA . VAL A 1 97 ? 8.881 7.971 10.024 1.00 92.94 97 VAL A CA 1
ATOM 733 C C . VAL A 1 97 ? 10.336 7.886 10.502 1.00 92.94 97 VAL A C 1
ATOM 735 O O . VAL A 1 97 ? 11.238 7.830 9.669 1.00 92.94 97 VAL A O 1
ATOM 738 N N . ALA A 1 98 ? 10.577 7.767 11.814 1.00 92.44 98 ALA A N 1
ATOM 739 C CA . ALA A 1 98 ? 11.918 7.607 12.368 1.00 92.44 98 ALA A CA 1
ATOM 740 C C . ALA A 1 98 ? 12.677 6.429 11.742 1.00 92.44 98 ALA A C 1
ATOM 742 O O . ALA A 1 98 ? 13.867 6.559 11.507 1.00 92.44 98 ALA A O 1
ATOM 743 N N . GLY A 1 99 ? 12.004 5.330 11.377 1.00 90.44 99 GLY A N 1
ATOM 744 C CA . GLY A 1 99 ? 12.658 4.206 10.697 1.00 90.44 99 GLY A CA 1
ATOM 745 C C . GLY A 1 99 ? 13.257 4.572 9.333 1.00 90.44 99 GLY A C 1
ATOM 746 O O . GLY A 1 99 ? 14.371 4.160 9.019 1.00 90.44 99 GLY A O 1
ATOM 747 N N . LEU A 1 100 ? 12.560 5.399 8.544 1.00 91.19 100 LEU A N 1
ATOM 748 C CA . LEU A 1 100 ? 13.092 5.926 7.283 1.00 91.19 100 LEU A CA 1
ATOM 749 C C . LEU A 1 100 ? 14.250 6.895 7.539 1.00 91.19 100 LEU A C 1
ATOM 751 O O . LEU A 1 100 ? 15.266 6.832 6.854 1.00 91.19 100 LEU A O 1
ATOM 755 N N . VAL A 1 101 ? 14.111 7.771 8.537 1.00 93.44 101 VAL A N 1
ATOM 756 C CA . VAL A 1 101 ? 15.179 8.704 8.926 1.00 93.44 101 VAL A CA 1
ATOM 757 C C . VAL A 1 101 ? 16.428 7.936 9.353 1.00 93.44 101 VAL A C 1
ATOM 759 O O . VAL A 1 101 ? 17.517 8.263 8.898 1.00 93.44 101 VAL A O 1
ATOM 762 N N . SER A 1 102 ? 16.284 6.872 10.146 1.00 92.75 102 SER A N 1
ATOM 763 C CA . SER A 1 102 ? 17.393 5.998 10.535 1.00 92.75 102 SER A CA 1
ATOM 764 C C . SER A 1 102 ? 18.078 5.365 9.325 1.00 92.75 102 SER A C 1
ATOM 766 O O . SER A 1 102 ? 19.302 5.302 9.297 1.00 92.75 102 SER A O 1
ATOM 768 N N . TYR A 1 103 ? 17.318 4.947 8.308 1.00 90.69 103 TYR A N 1
ATOM 769 C CA . TYR A 1 103 ? 17.891 4.423 7.066 1.00 90.69 103 TYR A CA 1
ATOM 770 C C . TYR A 1 103 ? 18.660 5.495 6.275 1.00 90.69 103 TYR A C 1
ATOM 772 O O . TYR A 1 103 ? 19.770 5.233 5.822 1.00 90.69 103 TYR A O 1
ATOM 780 N N . ILE A 1 104 ? 18.124 6.714 6.166 1.00 93.25 104 ILE A N 1
ATOM 781 C CA . ILE A 1 104 ? 18.806 7.851 5.518 1.00 93.25 104 ILE A CA 1
ATOM 782 C C . ILE A 1 104 ? 20.107 8.197 6.252 1.00 93.25 104 ILE A C 1
ATOM 784 O O . ILE A 1 104 ? 21.140 8.398 5.619 1.00 93.25 104 ILE A O 1
ATOM 788 N N . VAL A 1 105 ? 20.074 8.238 7.587 1.00 94.94 105 VAL A N 1
ATOM 789 C CA . VAL A 1 105 ? 21.261 8.492 8.418 1.00 94.94 105 VAL A CA 1
ATOM 790 C C . VAL A 1 105 ? 22.296 7.385 8.241 1.00 94.94 105 VAL A C 1
ATOM 792 O O . VAL A 1 105 ? 23.476 7.686 8.098 1.00 94.94 105 VAL A O 1
ATOM 795 N N . TYR A 1 106 ? 21.868 6.121 8.199 1.00 94.00 106 TYR A N 1
ATOM 796 C CA . TYR A 1 106 ? 22.756 4.996 7.915 1.00 94.00 106 TYR A CA 1
ATOM 797 C C . TYR A 1 106 ? 23.432 5.142 6.545 1.00 94.00 106 TYR A C 1
ATOM 799 O O . TYR A 1 106 ? 24.650 5.019 6.458 1.00 94.00 106 TYR A O 1
ATOM 807 N N . LEU A 1 107 ? 22.675 5.478 5.494 1.00 93.50 107 LEU A N 1
ATOM 808 C CA . LEU A 1 107 ? 23.243 5.690 4.161 1.00 93.50 107 LEU A CA 1
ATOM 809 C C . LEU A 1 107 ? 24.225 6.866 4.118 1.00 93.50 107 LEU A C 1
ATOM 811 O O . LEU A 1 107 ? 25.264 6.776 3.468 1.00 93.50 107 LEU A O 1
ATOM 815 N N . ALA A 1 108 ? 23.916 7.949 4.832 1.00 94.44 108 ALA A N 1
ATOM 816 C CA . ALA A 1 108 ? 24.805 9.096 4.955 1.00 94.44 108 ALA A CA 1
ATOM 817 C C . ALA A 1 108 ? 26.113 8.737 5.679 1.00 94.44 108 ALA A C 1
ATOM 819 O O . ALA A 1 108 ? 27.179 9.170 5.256 1.00 94.44 108 ALA A O 1
ATOM 820 N N . ALA A 1 109 ? 26.033 7.946 6.753 1.00 96.44 109 ALA A N 1
ATOM 821 C CA . ALA A 1 109 ? 27.190 7.553 7.551 1.00 96.44 109 ALA A CA 1
ATOM 822 C C . ALA A 1 109 ? 28.091 6.540 6.828 1.00 96.44 109 ALA A C 1
ATOM 824 O O . ALA A 1 109 ? 29.309 6.664 6.892 1.00 96.44 109 ALA A O 1
ATOM 825 N N . GLU A 1 110 ? 27.497 5.561 6.142 1.00 96.44 110 GLU A N 1
ATOM 826 C CA . GLU A 1 110 ? 28.235 4.464 5.506 1.00 96.44 110 GLU A CA 1
ATOM 827 C C . GLU A 1 110 ? 28.727 4.826 4.097 1.00 96.44 110 GLU A C 1
ATOM 829 O O . GLU A 1 110 ? 29.855 4.514 3.727 1.00 96.44 110 GLU A O 1
ATOM 834 N N . PHE A 1 111 ? 27.889 5.495 3.298 1.00 93.88 111 PHE A N 1
ATOM 835 C CA . PHE A 1 111 ? 28.154 5.740 1.875 1.00 93.88 111 PHE A CA 1
ATOM 836 C C . PHE A 1 111 ? 28.391 7.217 1.540 1.00 93.88 111 PHE A C 1
ATOM 838 O O . PHE A 1 111 ? 28.644 7.538 0.382 1.00 93.88 111 PHE A O 1
ATOM 845 N N . GLY A 1 112 ? 28.269 8.130 2.512 1.00 94.19 112 GLY A N 1
ATOM 846 C CA . GLY A 1 112 ? 28.375 9.578 2.281 1.00 94.19 112 GLY A CA 1
ATOM 847 C C . GLY A 1 112 ? 27.211 10.180 1.483 1.00 94.19 112 GLY A C 1
ATOM 848 O O . GLY A 1 112 ? 27.216 11.373 1.196 1.00 94.19 112 GLY A O 1
ATOM 849 N N . GLU A 1 113 ? 26.200 9.376 1.143 1.00 92.69 113 GLU A N 1
ATOM 850 C CA . GLU A 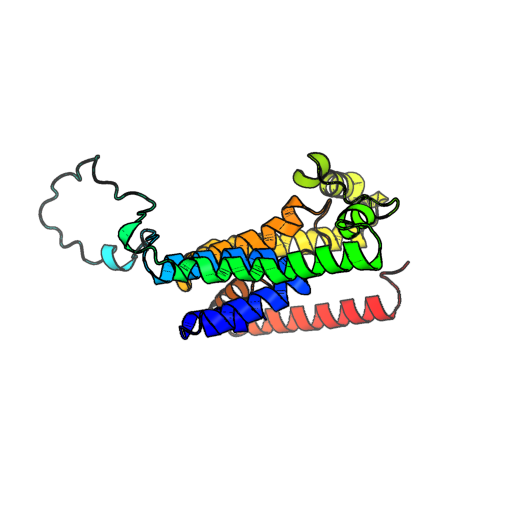1 113 ? 25.111 9.724 0.226 1.00 92.69 113 GLU A CA 1
ATOM 851 C C . GLU A 1 113 ? 23.750 9.417 0.880 1.00 92.69 113 GLU A C 1
ATOM 853 O O . GLU A 1 113 ? 23.229 8.303 0.757 1.00 92.69 113 GLU A O 1
ATOM 858 N N . PRO A 1 114 ? 23.122 10.391 1.572 1.00 91.50 114 PRO A N 1
ATOM 859 C CA . PRO A 1 114 ? 21.875 10.178 2.321 1.00 91.50 114 PRO A CA 1
ATOM 860 C C . PRO A 1 114 ? 20.720 9.634 1.465 1.00 91.50 114 PRO A C 1
ATOM 862 O O . PRO A 1 114 ? 19.837 8.928 1.954 1.00 91.50 114 PRO A O 1
ATOM 865 N N . PHE A 1 115 ? 20.724 9.960 0.170 1.00 91.31 115 PHE A N 1
ATOM 866 C CA . PHE A 1 115 ? 19.698 9.568 -0.795 1.00 91.31 115 PHE A CA 1
ATOM 867 C C . PHE A 1 115 ? 20.222 8.583 -1.844 1.00 91.31 115 PHE A C 1
ATOM 869 O O . PHE A 1 115 ? 19.705 8.547 -2.962 1.00 91.31 115 PHE A O 1
ATOM 876 N N . ALA A 1 116 ? 21.203 7.745 -1.486 1.00 88.00 116 ALA A N 1
ATOM 877 C CA . ALA A 1 116 ? 21.778 6.744 -2.388 1.00 88.00 116 ALA A CA 1
ATOM 878 C C . ALA A 1 116 ? 20.716 5.873 -3.089 1.00 88.00 116 ALA A C 1
ATOM 880 O O . ALA A 1 116 ? 20.872 5.531 -4.258 1.00 88.00 116 ALA A O 1
ATOM 881 N N . PHE A 1 117 ? 19.595 5.573 -2.421 1.00 86.19 117 PHE A N 1
ATOM 882 C CA . PHE A 1 117 ? 18.477 4.834 -3.019 1.00 86.19 117 PHE A CA 1
ATOM 883 C C . PHE A 1 117 ? 17.833 5.565 -4.213 1.00 86.19 117 PHE A C 1
ATOM 885 O O . PHE A 1 117 ? 17.512 4.925 -5.210 1.00 86.19 117 PHE A O 1
ATOM 892 N N . VAL A 1 118 ? 17.704 6.897 -4.167 1.00 86.56 118 VAL A N 1
ATOM 893 C CA . VAL A 1 118 ? 17.176 7.703 -5.287 1.00 86.56 118 VAL A CA 1
ATOM 894 C C . VAL A 1 118 ? 18.177 7.738 -6.438 1.00 86.56 118 VAL A C 1
ATOM 896 O O . VAL A 1 118 ? 17.794 7.670 -7.606 1.00 86.56 118 VAL A O 1
ATOM 899 N N . THR A 1 119 ? 19.468 7.845 -6.122 1.00 86.12 119 THR A N 1
ATOM 900 C CA . THR A 1 119 ? 20.539 7.833 -7.125 1.00 86.12 119 THR A CA 1
ATOM 901 C C . THR A 1 119 ? 20.601 6.482 -7.838 1.00 86.12 119 THR A C 1
ATOM 903 O O . THR A 1 119 ? 20.668 6.444 -9.066 1.00 86.12 119 THR A O 1
ATOM 906 N N . ALA A 1 120 ? 20.477 5.380 -7.091 1.00 86.19 120 ALA A N 1
ATOM 907 C CA . ALA A 1 120 ? 20.430 4.026 -7.637 1.00 86.19 120 ALA A CA 1
ATOM 908 C C . ALA A 1 120 ? 19.216 3.808 -8.559 1.00 86.19 120 ALA A C 1
ATOM 910 O O . ALA A 1 120 ? 19.364 3.239 -9.637 1.00 86.19 120 ALA A O 1
ATOM 911 N N . GLU A 1 121 ? 18.034 4.319 -8.197 1.00 82.50 121 GLU A N 1
ATOM 912 C CA . GLU A 1 121 ? 16.830 4.242 -9.046 1.00 82.50 121 GLU A CA 1
ATOM 913 C C . GLU A 1 121 ? 16.987 4.984 -10.387 1.00 82.50 121 GLU A C 1
ATOM 915 O O . GLU A 1 121 ? 16.377 4.609 -11.391 1.00 82.50 121 GLU A O 1
ATOM 920 N N . ARG A 1 122 ? 17.817 6.033 -10.424 1.00 81.44 122 ARG A N 1
ATOM 921 C CA . ARG A 1 122 ? 18.076 6.846 -11.625 1.00 81.44 122 ARG A CA 1
ATOM 922 C C . ARG A 1 122 ? 19.223 6.325 -12.488 1.00 81.44 122 ARG A C 1
ATOM 924 O O . ARG A 1 122 ? 19.458 6.898 -13.554 1.00 81.44 122 ARG A O 1
ATOM 931 N N . ALA A 1 123 ? 19.939 5.298 -12.036 1.00 83.00 123 ALA A N 1
ATOM 932 C CA . ALA A 1 123 ? 21.105 4.783 -12.732 1.00 83.00 123 ALA A CA 1
ATOM 933 C C . ALA A 1 123 ? 20.738 4.186 -14.112 1.00 83.00 123 ALA A C 1
ATOM 935 O O . ALA A 1 123 ? 19.622 3.673 -14.294 1.00 83.00 123 ALA A O 1
ATOM 936 N N . PRO A 1 124 ? 21.668 4.224 -15.087 1.00 74.12 124 PRO A N 1
ATOM 937 C CA . PRO A 1 124 ? 21.479 3.601 -16.395 1.00 74.12 124 PRO A CA 1
ATOM 938 C C . PRO A 1 124 ? 21.108 2.117 -16.257 1.00 74.12 124 PRO A C 1
ATOM 940 O O . PRO A 1 124 ? 21.715 1.387 -15.476 1.00 74.12 124 PRO A O 1
ATOM 943 N N . GLY A 1 125 ? 20.091 1.674 -16.997 1.00 70.25 125 GLY A N 1
ATOM 944 C CA . GLY A 1 125 ? 19.549 0.309 -16.924 1.00 70.25 125 GLY A CA 1
ATOM 945 C C . GLY A 1 125 ? 18.359 0.135 -15.971 1.00 70.25 125 GLY A C 1
ATOM 946 O O . GLY A 1 125 ? 17.557 -0.772 -16.185 1.00 70.25 125 GLY A O 1
ATOM 947 N N . TRP A 1 126 ? 18.183 1.026 -14.986 1.00 70.06 126 TRP A N 1
ATOM 948 C CA . TRP A 1 126 ? 16.969 1.098 -14.157 1.00 70.06 126 TRP A CA 1
ATOM 949 C C . TRP A 1 126 ? 16.024 2.207 -14.635 1.00 70.06 126 TRP A C 1
ATOM 951 O O . TRP A 1 126 ? 14.826 1.956 -14.761 1.00 70.06 126 TRP A O 1
ATOM 961 N N . GLU A 1 127 ? 16.561 3.398 -14.951 1.00 72.06 127 GLU A N 1
ATOM 962 C CA . GLU A 1 127 ? 15.852 4.512 -15.620 1.00 72.06 127 GLU A CA 1
ATOM 963 C C . GLU A 1 127 ? 14.470 4.852 -15.000 1.00 72.06 127 GLU A C 1
ATOM 965 O O . GLU A 1 127 ? 13.563 5.334 -15.680 1.00 72.06 127 GLU A O 1
ATOM 970 N N . LEU A 1 128 ? 14.283 4.647 -13.689 1.00 70.06 128 LEU A N 1
ATOM 971 C CA . LEU A 1 128 ? 13.014 4.880 -12.975 1.00 70.06 128 LEU A CA 1
ATOM 972 C C . LEU A 1 128 ? 12.818 6.363 -12.618 1.00 70.06 128 LEU A C 1
ATOM 974 O O . LEU A 1 128 ? 12.399 6.725 -11.518 1.00 70.06 128 LEU A O 1
ATOM 978 N N . LYS A 1 129 ? 13.130 7.263 -13.554 1.00 71.25 129 LYS A N 1
ATOM 979 C CA . LYS A 1 129 ? 12.957 8.704 -13.347 1.00 71.25 129 LYS A CA 1
ATOM 980 C C . LYS A 1 129 ? 11.467 9.024 -13.188 1.00 71.25 129 LYS A C 1
ATOM 982 O O . LYS A 1 129 ? 10.651 8.762 -14.071 1.00 71.25 129 LYS A O 1
ATOM 987 N N . ALA A 1 130 ? 11.108 9.625 -12.056 1.00 69.75 130 ALA A N 1
ATOM 988 C CA . ALA A 1 130 ? 9.772 10.167 -11.853 1.00 69.75 130 ALA A CA 1
ATOM 989 C C . ALA A 1 130 ? 9.545 11.353 -12.806 1.00 69.75 130 ALA A C 1
ATOM 991 O O . ALA A 1 130 ? 10.358 12.273 -12.870 1.00 69.75 130 ALA A O 1
ATOM 992 N N . GLY A 1 131 ? 8.436 11.331 -13.544 1.00 78.88 131 GLY A N 1
ATOM 993 C CA . GLY A 1 131 ? 8.070 12.383 -14.488 1.00 78.88 131 GLY A CA 1
ATOM 994 C C . GLY A 1 131 ? 6.729 12.100 -15.166 1.00 78.88 131 GLY A C 1
ATOM 995 O O . GLY A 1 131 ? 6.165 11.021 -14.964 1.00 78.88 131 GLY A O 1
ATOM 996 N N . PRO A 1 132 ? 6.219 13.025 -16.001 1.00 80.44 132 PRO A N 1
ATOM 997 C CA . PRO A 1 132 ? 4.926 12.866 -16.669 1.00 80.44 132 PRO A CA 1
ATOM 998 C C . PRO A 1 132 ? 4.819 11.552 -17.453 1.00 80.44 132 PRO A C 1
ATOM 1000 O O . PRO A 1 132 ? 3.803 10.869 -17.386 1.00 80.44 132 PRO A O 1
AT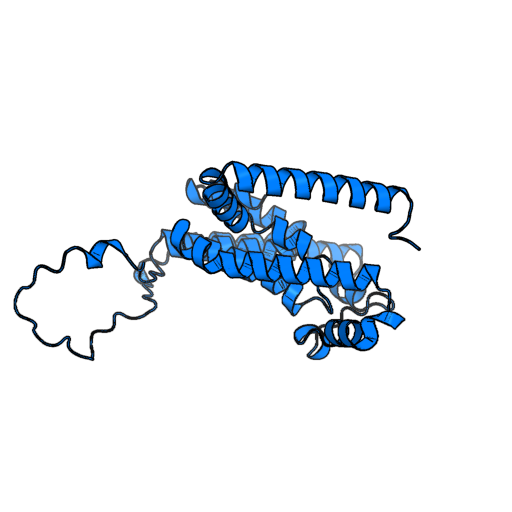OM 1003 N N . HIS A 1 133 ? 5.901 11.142 -18.120 1.00 77.69 133 HIS A N 1
ATOM 1004 C CA . HIS A 1 133 ? 5.962 9.883 -18.864 1.00 77.69 133 HIS A CA 1
ATOM 1005 C C . HIS A 1 133 ? 5.712 8.645 -17.975 1.00 77.69 133 HIS A C 1
ATOM 1007 O O . HIS A 1 133 ? 5.024 7.708 -18.378 1.00 77.69 133 HIS A O 1
ATOM 1013 N N . THR A 1 134 ? 6.217 8.675 -16.739 1.00 80.62 134 THR A N 1
ATOM 1014 C CA . THR A 1 134 ? 6.065 7.629 -15.715 1.00 80.62 134 THR A CA 1
ATOM 1015 C C . THR A 1 134 ? 4.666 7.661 -15.100 1.00 80.62 134 THR A C 1
ATOM 1017 O O . THR A 1 134 ? 4.012 6.626 -14.986 1.00 80.62 134 THR A O 1
ATOM 1020 N N . TRP A 1 135 ? 4.157 8.854 -14.777 1.00 81.19 135 TRP A N 1
ATOM 1021 C CA . TRP A 1 135 ? 2.831 9.033 -14.174 1.00 81.19 135 TRP A CA 1
ATOM 1022 C C . TRP A 1 135 ? 1.699 8.616 -15.115 1.00 81.19 135 TRP A C 1
ATOM 1024 O O . TRP A 1 135 ? 0.747 7.967 -14.685 1.00 81.19 135 TRP A O 1
ATOM 1034 N N . PHE A 1 136 ? 1.825 8.944 -16.403 1.00 83.88 136 PHE A N 1
ATOM 1035 C CA . PHE A 1 136 ? 0.862 8.561 -17.438 1.00 83.88 136 PHE A CA 1
ATOM 1036 C C . PHE A 1 136 ? 1.132 7.177 -18.041 1.00 83.88 136 PHE A C 1
ATOM 1038 O O . PHE A 1 136 ? 0.430 6.778 -18.969 1.00 83.88 136 PHE A O 1
ATOM 1045 N N . LYS A 1 137 ? 2.114 6.424 -17.515 1.00 83.75 137 LYS A N 1
ATOM 1046 C CA . LYS A 1 137 ? 2.450 5.059 -17.960 1.00 83.75 137 LYS A CA 1
ATOM 1047 C C . LYS A 1 137 ? 2.656 4.967 -19.476 1.00 83.75 137 LYS A C 1
ATOM 1049 O O . LYS A 1 137 ? 2.253 3.991 -20.108 1.00 83.75 137 LYS A O 1
ATOM 1054 N N . VAL A 1 138 ? 3.276 5.983 -20.074 1.00 80.88 138 VAL A N 1
ATOM 1055 C CA . VAL A 1 138 ? 3.405 6.090 -21.535 1.00 80.88 138 VAL A CA 1
ATOM 1056 C C . VAL A 1 138 ? 4.178 4.896 -22.105 1.00 80.88 138 VAL A C 1
ATOM 1058 O O . VAL A 1 138 ? 3.776 4.346 -23.123 1.00 80.88 138 VAL A O 1
ATOM 1061 N N . GLU A 1 139 ? 5.199 4.397 -21.398 1.00 77.38 139 GLU A N 1
ATOM 1062 C CA . GLU A 1 139 ? 5.951 3.202 -21.816 1.00 77.38 139 GLU A CA 1
ATOM 1063 C C . GLU A 1 139 ? 5.093 1.924 -21.824 1.00 77.38 139 GLU A C 1
ATOM 1065 O O . GLU A 1 139 ? 5.268 1.054 -22.677 1.00 77.38 139 GLU A O 1
ATOM 1070 N N . PHE A 1 140 ? 4.140 1.798 -20.896 1.00 80.25 140 PHE A N 1
ATOM 1071 C CA . PHE A 1 140 ? 3.205 0.673 -20.890 1.00 80.25 140 PHE A CA 1
ATOM 1072 C C . PHE A 1 140 ? 2.284 0.719 -22.113 1.00 80.25 140 PHE A C 1
ATOM 1074 O O . PHE A 1 140 ? 2.110 -0.301 -22.779 1.00 80.25 140 PHE A O 1
ATOM 1081 N N . PHE A 1 141 ? 1.725 1.890 -22.432 1.00 82.88 141 PHE A N 1
ATOM 1082 C CA . PHE A 1 141 ? 0.877 2.048 -23.615 1.00 82.88 141 PHE A CA 1
ATOM 1083 C C . PHE A 1 141 ? 1.664 1.866 -24.913 1.00 82.88 141 PHE A C 1
ATOM 1085 O O . PHE A 1 141 ? 1.177 1.205 -25.825 1.00 82.88 141 PHE A O 1
ATOM 1092 N N . ASP A 1 142 ? 2.900 2.356 -24.972 1.00 80.50 142 ASP A N 1
ATOM 1093 C CA . ASP A 1 142 ? 3.787 2.145 -26.114 1.00 80.50 142 ASP A CA 1
ATOM 1094 C C . ASP A 1 142 ? 4.078 0.650 -26.346 1.00 80.50 142 ASP A C 1
ATOM 1096 O O . ASP A 1 142 ? 4.001 0.165 -27.476 1.00 80.50 142 ASP A O 1
ATOM 1100 N N . ARG A 1 143 ? 4.321 -0.119 -25.274 1.00 76.69 143 ARG A N 1
ATOM 1101 C CA . ARG A 1 143 ? 4.460 -1.587 -25.352 1.00 76.69 143 ARG A CA 1
ATOM 1102 C C . ARG A 1 143 ? 3.162 -2.285 -25.752 1.00 76.69 143 ARG A C 1
ATOM 1104 O O . ARG A 1 143 ? 3.217 -3.281 -26.467 1.00 76.69 143 ARG A O 1
ATOM 1111 N N . LEU A 1 144 ? 2.012 -1.781 -25.309 1.00 80.31 144 LEU A N 1
ATOM 1112 C CA . LEU A 1 144 ? 0.706 -2.350 -25.641 1.00 80.31 144 LEU A CA 1
ATOM 1113 C C . LEU A 1 144 ? 0.324 -2.108 -27.109 1.00 80.31 144 LEU A C 1
ATOM 1115 O O . LEU A 1 144 ? -0.277 -2.978 -27.728 1.00 80.31 144 LEU A O 1
ATOM 1119 N N . ILE A 1 145 ? 0.687 -0.955 -27.672 1.00 81.12 145 ILE A N 1
ATOM 1120 C CA . ILE A 1 145 ? 0.437 -0.622 -29.082 1.00 81.12 145 ILE A CA 1
ATOM 1121 C C . ILE A 1 145 ? 1.409 -1.389 -29.993 1.00 81.12 145 ILE A C 1
ATOM 1123 O O . ILE A 1 145 ? 1.000 -1.930 -31.017 1.00 81.12 145 ILE A O 1
ATOM 1127 N N . HIS A 1 146 ? 2.674 -1.535 -29.587 1.00 78.62 146 HIS A N 1
ATOM 1128 C CA . HIS A 1 146 ? 3.703 -2.277 -30.331 1.00 78.62 146 HIS A CA 1
ATOM 1129 C C . HIS A 1 146 ? 3.836 -3.748 -29.883 1.00 78.62 146 HIS A C 1
ATOM 113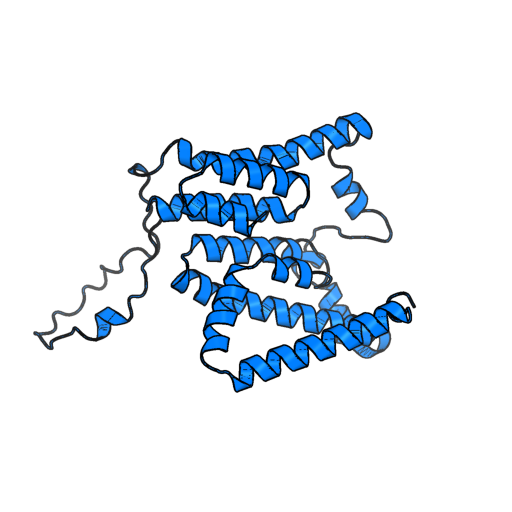1 O O . HIS A 1 146 ? 4.921 -4.338 -29.944 1.00 78.62 146 HIS A O 1
ATOM 1137 N N . PHE A 1 147 ? 2.717 -4.345 -29.453 1.00 61.47 147 PHE A N 1
ATOM 1138 C CA . PHE A 1 147 ? 2.610 -5.645 -28.774 1.00 61.47 147 PHE A CA 1
ATOM 1139 C C . PHE A 1 147 ? 3.427 -6.806 -29.386 1.00 61.47 147 PHE A C 1
ATOM 1141 O O . PHE A 1 147 ? 4.014 -7.565 -28.611 1.00 61.47 147 PHE A O 1
ATOM 1148 N N . PRO A 1 148 ? 3.545 -6.967 -30.725 1.00 63.47 148 PRO A N 1
ATOM 1149 C CA . PRO A 1 148 ? 4.296 -8.089 -31.294 1.00 63.47 148 PRO A CA 1
ATOM 1150 C C . PRO A 1 148 ? 5.824 -7.938 -31.200 1.00 63.47 148 PRO A C 1
ATOM 1152 O O . PRO A 1 148 ? 6.528 -8.942 -31.176 1.00 63.47 148 PRO A O 1
ATOM 1155 N N . HIS A 1 149 ? 6.353 -6.710 -31.131 1.00 63.00 149 HIS A N 1
ATOM 1156 C CA . HIS A 1 149 ? 7.789 -6.445 -31.318 1.00 63.00 149 HIS A CA 1
ATOM 1157 C C . HIS A 1 149 ? 8.561 -6.231 -30.003 1.00 63.00 149 HIS A C 1
ATOM 1159 O O . HIS A 1 149 ? 9.789 -6.237 -30.011 1.00 63.00 149 HIS A O 1
ATOM 1165 N N . LYS A 1 150 ? 7.871 -6.057 -28.862 1.00 63.19 150 LYS A N 1
ATOM 1166 C CA . LYS A 1 150 ? 8.487 -5.748 -27.550 1.00 63.19 150 LYS A CA 1
ATOM 1167 C C . LYS A 1 150 ? 8.342 -6.855 -26.490 1.00 63.19 150 LYS A C 1
ATOM 1169 O O . LYS A 1 150 ? 8.429 -6.580 -25.294 1.00 63.19 150 LYS A O 1
ATOM 1174 N N . GLY A 1 151 ? 8.140 -8.103 -26.920 1.00 68.19 151 GLY A N 1
ATOM 1175 C CA . GLY A 1 151 ? 8.067 -9.277 -26.042 1.00 68.19 151 GLY A CA 1
ATOM 1176 C C . GLY A 1 151 ? 6.654 -9.549 -25.512 1.00 68.19 151 GLY A C 1
ATOM 1177 O O . GLY A 1 151 ? 6.192 -8.936 -24.545 1.00 68.19 151 GLY A O 1
ATOM 1178 N N . MET A 1 152 ? 5.976 -10.517 -26.133 1.00 75.31 152 MET A N 1
ATOM 1179 C CA . MET A 1 152 ? 4.576 -10.873 -25.859 1.00 75.31 152 MET A CA 1
ATOM 1180 C C . MET A 1 152 ? 4.338 -11.309 -24.404 1.00 75.31 152 MET A C 1
ATOM 1182 O O . MET A 1 152 ? 3.402 -10.840 -23.757 1.00 75.31 152 MET A O 1
ATOM 1186 N N . TRP A 1 153 ? 5.207 -12.170 -23.864 1.00 75.88 153 TRP A N 1
ATOM 1187 C CA . TRP A 1 153 ? 5.062 -12.723 -22.512 1.00 75.88 153 TRP A CA 1
ATOM 1188 C C . TRP A 1 153 ? 5.210 -11.671 -21.416 1.00 75.88 153 TRP A C 1
ATOM 1190 O O . TRP A 1 153 ? 4.421 -11.635 -20.471 1.00 75.88 153 TRP A O 1
ATOM 1200 N N . TYR A 1 154 ? 6.185 -10.776 -21.570 1.00 77.44 154 TYR A N 1
ATOM 1201 C CA . TYR A 1 154 ? 6.420 -9.689 -20.627 1.00 77.44 154 TYR A CA 1
ATOM 1202 C C . TYR A 1 154 ? 5.235 -8.713 -20.603 1.00 77.44 154 TYR A C 1
ATOM 1204 O O . TYR A 1 154 ? 4.708 -8.394 -19.534 1.00 77.44 154 TYR A O 1
ATOM 1212 N N . THR A 1 155 ? 4.744 -8.309 -21.778 1.00 80.81 155 THR A N 1
ATOM 1213 C CA . THR A 1 155 ? 3.587 -7.407 -21.885 1.00 80.81 155 THR A CA 1
ATOM 1214 C C . THR A 1 155 ? 2.310 -8.050 -21.337 1.00 80.81 155 THR A C 1
ATOM 1216 O O . THR A 1 155 ? 1.563 -7.397 -20.608 1.00 80.81 155 THR A O 1
ATOM 1219 N N . ALA A 1 156 ? 2.083 -9.345 -21.584 1.00 82.31 156 ALA A N 1
ATOM 1220 C CA . ALA A 1 156 ? 0.967 -10.079 -20.983 1.00 82.31 156 ALA A CA 1
ATOM 1221 C C . ALA A 1 156 ? 1.043 -10.084 -19.443 1.00 82.31 156 ALA A C 1
ATOM 1223 O O . ALA A 1 156 ? 0.041 -9.825 -18.772 1.00 82.31 156 ALA A O 1
ATOM 1224 N N . GLY A 1 157 ? 2.235 -10.295 -18.873 1.00 83.25 157 GLY A N 1
ATOM 1225 C CA . GLY A 1 157 ? 2.464 -10.208 -17.428 1.00 83.25 157 GLY A CA 1
ATOM 1226 C C . GLY A 1 157 ? 2.140 -8.825 -16.850 1.00 83.25 157 GLY A C 1
ATOM 1227 O O . GLY A 1 157 ? 1.495 -8.731 -15.801 1.00 83.25 157 GLY A O 1
ATOM 1228 N N . LEU A 1 158 ? 2.514 -7.751 -17.554 1.00 85.69 158 LEU A N 1
ATOM 1229 C CA . LEU A 1 158 ? 2.167 -6.378 -17.169 1.00 85.69 158 LEU A CA 1
ATOM 1230 C C . LEU A 1 158 ? 0.654 -6.133 -17.196 1.00 85.69 158 LEU A C 1
ATOM 1232 O O . LEU A 1 158 ? 0.121 -5.521 -16.269 1.00 85.69 158 LEU A O 1
ATOM 1236 N N . VAL A 1 159 ? -0.050 -6.633 -18.215 1.00 87.50 159 VAL A N 1
ATOM 1237 C CA . VAL A 1 159 ? -1.512 -6.502 -18.323 1.00 87.50 159 VAL A CA 1
ATOM 1238 C C . VAL A 1 159 ? -2.210 -7.237 -17.179 1.00 87.50 159 VAL A C 1
ATOM 1240 O O . VAL A 1 159 ? -3.089 -6.663 -16.536 1.00 87.50 159 VAL A O 1
ATOM 1243 N N . VAL A 1 160 ? -1.792 -8.465 -16.855 1.00 88.75 160 VAL A N 1
ATOM 1244 C CA . VAL A 1 160 ? -2.337 -9.213 -15.706 1.00 88.75 160 VAL A CA 1
ATOM 1245 C C . VAL A 1 160 ? -2.148 -8.424 -14.409 1.00 88.75 160 VAL A C 1
ATOM 1247 O O . VAL A 1 160 ? -3.080 -8.284 -13.616 1.00 88.75 160 VAL A O 1
ATOM 1250 N N . GLN A 1 161 ? -0.964 -7.850 -14.205 1.00 90.19 161 GLN A N 1
ATOM 1251 C CA . GLN A 1 161 ? -0.657 -7.020 -13.043 1.00 90.19 161 GLN A CA 1
ATOM 1252 C C . GLN A 1 161 ? -1.511 -5.742 -12.980 1.00 90.19 161 GLN A C 1
ATOM 1254 O O . GLN A 1 161 ? -2.020 -5.402 -11.907 1.00 90.19 161 GLN A O 1
ATOM 1259 N N . ALA A 1 162 ? -1.744 -5.083 -14.116 1.00 89.31 162 ALA A N 1
ATOM 1260 C CA . ALA A 1 162 ? -2.636 -3.930 -14.217 1.00 89.31 162 ALA A CA 1
ATOM 1261 C C . ALA A 1 162 ? -4.088 -4.295 -13.860 1.00 89.31 162 ALA A C 1
ATOM 1263 O O . ALA A 1 162 ? -4.722 -3.614 -13.052 1.00 89.31 162 ALA A O 1
ATOM 1264 N N . VAL A 1 163 ? -4.596 -5.411 -14.395 1.00 92.06 163 VAL A N 1
ATOM 1265 C CA . VAL A 1 163 ? -5.947 -5.918 -14.098 1.00 92.06 163 VAL A CA 1
ATOM 1266 C C . VAL A 1 163 ? -6.099 -6.234 -12.611 1.00 92.06 163 VAL A C 1
ATOM 1268 O O . VAL A 1 163 ? -7.100 -5.851 -12.002 1.00 92.06 163 VAL A O 1
ATOM 1271 N N . LEU A 1 164 ? -5.099 -6.869 -11.992 1.00 90.62 164 LEU A N 1
ATOM 1272 C CA . LEU A 1 164 ? -5.105 -7.134 -10.551 1.00 90.62 164 LEU A CA 1
ATOM 1273 C C . LEU A 1 164 ? -5.140 -5.838 -9.732 1.00 90.62 164 LEU A C 1
ATOM 1275 O O . LEU A 1 164 ? -5.895 -5.753 -8.763 1.00 90.62 164 LEU A O 1
ATOM 1279 N N . ALA A 1 165 ? -4.374 -4.818 -10.124 1.00 91.75 165 ALA A N 1
ATOM 1280 C CA . ALA A 1 165 ? -4.374 -3.526 -9.441 1.00 91.75 165 ALA A CA 1
ATOM 1281 C C . ALA A 1 165 ? -5.743 -2.831 -9.522 1.00 91.75 165 ALA A C 1
ATOM 1283 O O . ALA A 1 165 ? -6.261 -2.370 -8.502 1.00 91.75 165 ALA A O 1
ATOM 1284 N N . VAL A 1 166 ? -6.371 -2.824 -10.703 1.00 93.00 166 VAL A N 1
ATOM 1285 C CA . VAL A 1 166 ? -7.745 -2.322 -10.887 1.00 93.00 166 VAL A CA 1
ATOM 1286 C C . VAL A 1 166 ? -8.736 -3.126 -10.041 1.00 93.00 166 VAL A C 1
ATOM 1288 O O . VAL A 1 166 ? -9.605 -2.546 -9.385 1.00 93.00 166 VAL A O 1
ATOM 1291 N N . GLY A 1 167 ? -8.570 -4.450 -9.985 1.00 93.00 167 GLY A N 1
ATOM 1292 C CA . GLY A 1 167 ? -9.348 -5.337 -9.123 1.00 93.00 167 GLY A CA 1
ATOM 1293 C C . GLY A 1 167 ? -9.285 -4.913 -7.656 1.00 93.00 167 GLY A C 1
ATOM 1294 O O . GLY A 1 167 ? -10.328 -4.683 -7.041 1.00 93.00 167 GLY A O 1
ATOM 1295 N N . VAL A 1 168 ? -8.084 -4.716 -7.105 1.00 93.31 168 VAL A N 1
ATOM 1296 C CA . VAL A 1 168 ? -7.911 -4.267 -5.713 1.00 93.31 168 VAL A CA 1
ATOM 1297 C C . VAL A 1 168 ? -8.479 -2.858 -5.496 1.00 93.31 168 VAL A C 1
ATOM 1299 O O . VAL A 1 168 ? -9.203 -2.646 -4.521 1.00 93.31 168 VAL A O 1
ATOM 1302 N N . LEU A 1 169 ? -8.245 -1.912 -6.413 1.00 93.50 169 LEU A N 1
ATOM 1303 C CA . LEU A 1 169 ? -8.804 -0.555 -6.318 1.00 93.50 169 LEU A CA 1
ATOM 1304 C C . LEU A 1 169 ? -10.337 -0.551 -6.314 1.00 93.50 169 LEU A C 1
ATOM 1306 O O . LEU A 1 169 ? -10.956 0.212 -5.570 1.00 93.50 169 LEU A O 1
ATOM 1310 N N . SER A 1 170 ? -10.967 -1.433 -7.092 1.00 94.00 170 SER A N 1
ATOM 1311 C CA . SER A 1 170 ? -12.428 -1.568 -7.103 1.00 94.00 170 SER A CA 1
ATOM 1312 C C . SER A 1 170 ? -12.981 -2.048 -5.750 1.00 94.00 170 SER A C 1
ATOM 1314 O O . SER A 1 170 ? -14.087 -1.669 -5.344 1.00 94.00 170 SER A O 1
ATOM 1316 N N . LEU A 1 171 ? -12.190 -2.829 -5.003 1.00 93.12 171 LEU A N 1
ATOM 1317 C CA . LEU A 1 171 ? -12.536 -3.309 -3.665 1.00 93.12 171 LEU A CA 1
ATOM 1318 C C . LEU A 1 171 ? -12.355 -2.240 -2.586 1.00 93.12 171 LEU A C 1
ATOM 1320 O O . LEU A 1 171 ? -13.022 -2.337 -1.556 1.00 93.12 171 LEU A O 1
ATOM 1324 N N . THR A 1 172 ? -11.561 -1.191 -2.813 1.00 92.50 172 THR A N 1
ATOM 1325 C CA . THR A 1 172 ? -11.335 -0.093 -1.852 1.00 92.50 172 THR A CA 1
ATOM 1326 C C . THR A 1 172 ? -12.640 0.493 -1.319 1.00 92.50 172 THR A C 1
ATOM 1328 O O . THR A 1 172 ? -12.796 0.695 -0.113 1.00 92.50 172 THR A O 1
ATOM 1331 N N . ARG A 1 173 ? -13.635 0.709 -2.190 1.00 91.00 173 ARG A N 1
ATOM 1332 C CA . ARG A 1 173 ? -14.948 1.214 -1.757 1.00 91.00 173 ARG A CA 1
ATOM 1333 C C . ARG A 1 173 ? -15.638 0.246 -0.795 1.00 91.00 173 ARG A C 1
ATOM 1335 O O . ARG A 1 173 ? -16.289 0.680 0.153 1.00 91.00 173 ARG A O 1
ATOM 1342 N N . ARG A 1 174 ? -15.525 -1.064 -1.032 1.00 91.12 174 ARG A N 1
ATOM 1343 C CA . ARG A 1 174 ? -16.091 -2.089 -0.143 1.00 91.12 174 ARG A CA 1
ATOM 1344 C C . ARG A 1 174 ? -15.320 -2.164 1.174 1.00 91.12 174 ARG A C 1
ATOM 1346 O O . ARG A 1 174 ? -15.965 -2.215 2.216 1.00 91.12 174 ARG A O 1
ATOM 1353 N N . VAL A 1 175 ? -13.989 -2.074 1.133 1.00 92.19 175 VAL A N 1
ATOM 1354 C CA . VAL A 1 175 ? -13.123 -1.984 2.323 1.00 92.19 175 VAL A CA 1
ATOM 1355 C C . VAL A 1 175 ? -13.553 -0.816 3.209 1.00 92.19 175 VAL A C 1
ATOM 1357 O O . VAL A 1 175 ? -13.835 -1.022 4.387 1.00 92.19 175 VAL A O 1
ATOM 1360 N N . GLY A 1 176 ? -13.713 0.378 2.628 1.00 89.12 176 GLY A N 1
ATOM 1361 C CA . GLY A 1 176 ? -14.138 1.577 3.354 1.00 89.12 176 GLY A CA 1
ATOM 1362 C C . GLY A 1 176 ? -15.494 1.422 4.039 1.00 89.12 176 GLY A C 1
ATOM 1363 O O . GLY A 1 176 ? -15.678 1.839 5.180 1.00 89.12 176 GLY A O 1
ATOM 1364 N N . ARG A 1 177 ? -16.444 0.762 3.368 1.00 87.19 177 ARG A N 1
ATOM 1365 C CA . ARG A 1 177 ? -17.774 0.501 3.935 1.00 87.19 177 ARG A CA 1
ATOM 1366 C C . ARG A 1 177 ? -17.770 -0.580 5.014 1.00 87.19 177 ARG A C 1
ATOM 1368 O O . ARG A 1 177 ? -18.611 -0.511 5.906 1.00 87.19 177 ARG A O 1
ATOM 1375 N N . ARG A 1 178 ? -16.884 -1.577 4.916 1.00 87.00 178 ARG A N 1
ATOM 1376 C CA . ARG A 1 178 ? -16.867 -2.743 5.812 1.00 87.00 178 ARG A CA 1
ATOM 1377 C C . ARG A 1 178 ? -16.001 -2.521 7.048 1.00 87.00 178 ARG A C 1
ATOM 1379 O O . ARG A 1 178 ? -16.484 -2.720 8.156 1.00 87.00 178 ARG A O 1
ATOM 1386 N N . PHE A 1 179 ? -14.758 -2.086 6.858 1.00 87.25 179 PHE A N 1
ATOM 1387 C CA . PHE A 1 179 ? -13.759 -1.961 7.924 1.00 87.25 179 PHE A CA 1
ATOM 1388 C C . PHE A 1 179 ? -13.549 -0.519 8.399 1.00 87.25 179 PHE A C 1
ATOM 1390 O O . PHE A 1 179 ? -13.071 -0.297 9.512 1.00 87.25 179 PHE A O 1
ATOM 1397 N N . GLY A 1 180 ? -13.9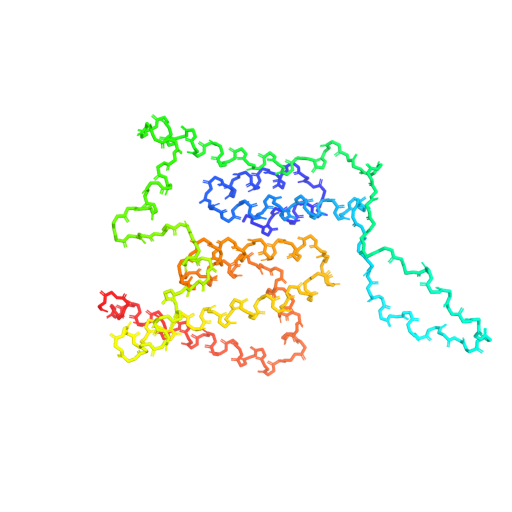47 0.460 7.587 1.00 86.94 180 GLY A N 1
ATOM 1398 C CA . GLY A 1 180 ? -13.736 1.878 7.858 1.00 86.94 180 GLY A CA 1
ATOM 1399 C C . GLY A 1 180 ? -12.836 2.544 6.825 1.00 86.94 180 GLY A C 1
ATOM 1400 O O . GLY A 1 180 ? -12.115 1.887 6.066 1.00 86.94 180 GLY A O 1
ATOM 1401 N N . TRP A 1 181 ? -12.897 3.867 6.770 1.00 88.69 181 TRP A N 1
ATOM 1402 C CA . TRP A 1 181 ? -12.206 4.651 5.752 1.00 88.69 181 TRP A CA 1
ATOM 1403 C C . TRP A 1 181 ? -10.692 4.692 5.960 1.00 88.69 181 TRP A C 1
ATOM 1405 O O . TRP A 1 181 ? -9.972 4.780 4.966 1.00 88.69 181 TRP A O 1
ATOM 1415 N N . GLY A 1 182 ? -10.192 4.533 7.193 1.00 89.56 182 GLY A N 1
ATOM 1416 C CA . GLY A 1 182 ? -8.752 4.458 7.455 1.00 89.56 182 GLY A CA 1
ATOM 1417 C C . GLY A 1 182 ? -8.095 3.287 6.716 1.00 89.56 182 GLY A C 1
ATOM 1418 O O . GLY A 1 182 ? -7.039 3.436 6.102 1.00 89.56 182 GLY A O 1
ATOM 1419 N N . TYR A 1 183 ? -8.782 2.141 6.656 1.00 92.31 183 TYR A N 1
ATOM 1420 C CA . TYR A 1 183 ? -8.338 0.989 5.866 1.00 92.31 183 TYR A CA 1
ATOM 1421 C C . TYR A 1 183 ? -8.427 1.223 4.358 1.00 92.31 183 TYR A C 1
ATOM 1423 O O . TYR A 1 183 ? -7.574 0.740 3.615 1.00 92.31 183 TYR A O 1
ATOM 1431 N N . ALA A 1 184 ? -9.430 1.968 3.889 1.00 92.88 184 ALA A N 1
ATOM 1432 C CA . ALA A 1 184 ? -9.520 2.338 2.479 1.00 92.88 184 ALA A CA 1
ATOM 1433 C C . ALA A 1 184 ? -8.366 3.266 2.073 1.00 92.88 184 ALA A C 1
ATOM 1435 O O . ALA A 1 184 ? -7.736 3.029 1.044 1.00 92.88 184 ALA A O 1
ATOM 1436 N N . VAL A 1 185 ? -8.045 4.263 2.904 1.00 93.56 185 VAL A N 1
ATOM 1437 C CA . VAL A 1 185 ? -6.893 5.154 2.698 1.00 93.56 185 VAL A CA 1
ATOM 1438 C C . VAL A 1 185 ? -5.600 4.354 2.653 1.00 93.56 185 VAL A C 1
ATOM 1440 O O . VAL A 1 185 ? -4.822 4.526 1.720 1.00 93.56 185 VAL A O 1
ATOM 1443 N N . TYR A 1 186 ? -5.403 3.418 3.584 1.00 94.25 186 TYR A N 1
ATOM 1444 C CA . TYR A 1 186 ? -4.246 2.526 3.555 1.00 94.25 186 TYR A CA 1
ATOM 1445 C C . TYR A 1 186 ? -4.112 1.783 2.214 1.00 94.25 186 TYR A C 1
ATOM 1447 O O . TYR A 1 186 ? -3.055 1.840 1.587 1.00 94.25 186 TYR A O 1
ATOM 1455 N N . VAL A 1 187 ? -5.186 1.140 1.735 1.00 94.50 187 VAL A N 1
ATOM 1456 C CA . VAL A 1 187 ? -5.185 0.409 0.452 1.00 94.50 187 VAL A CA 1
ATOM 1457 C C . VAL A 1 187 ? -4.851 1.331 -0.725 1.00 94.50 187 VAL A C 1
ATOM 1459 O O . VAL A 1 187 ? -4.036 0.965 -1.572 1.00 94.50 187 VAL A O 1
ATOM 1462 N N . VAL A 1 188 ? -5.440 2.531 -0.768 1.00 94.81 188 VAL A N 1
ATOM 1463 C CA . VAL A 1 188 ? -5.166 3.517 -1.826 1.00 94.81 188 VAL A CA 1
ATOM 1464 C C . VAL A 1 188 ? -3.705 3.935 -1.811 1.00 94.81 188 VAL A C 1
ATOM 1466 O O . VAL A 1 188 ? -3.066 3.895 -2.855 1.00 94.81 188 VAL A O 1
ATOM 1469 N N . VAL A 1 189 ? -3.158 4.294 -0.650 1.00 93.62 189 VAL A N 1
ATOM 1470 C CA . VAL A 1 189 ? -1.776 4.779 -0.544 1.00 93.62 189 VAL A CA 1
ATOM 1471 C C . VAL A 1 189 ? -0.774 3.678 -0.896 1.00 93.62 189 VAL A C 1
ATOM 1473 O O . VAL A 1 189 ? 0.176 3.937 -1.633 1.00 93.62 189 VAL A O 1
ATOM 1476 N N . VAL A 1 190 ? -1.006 2.437 -0.451 1.00 92.56 190 VAL A N 1
ATOM 1477 C CA . VAL A 1 190 ? -0.162 1.281 -0.809 1.00 92.56 190 VAL A CA 1
ATOM 1478 C C . VAL A 1 190 ? -0.069 1.095 -2.326 1.00 92.56 190 VAL A C 1
ATOM 1480 O O . VAL A 1 190 ? 1.010 0.785 -2.830 1.00 92.56 190 VAL A O 1
ATOM 1483 N N . LEU A 1 191 ? -1.174 1.287 -3.051 1.00 92.44 191 LEU A N 1
ATOM 1484 C CA . LEU A 1 191 ? -1.219 1.155 -4.510 1.00 92.44 191 LEU A CA 1
ATOM 1485 C C . LEU A 1 191 ? -0.766 2.421 -5.241 1.00 92.44 191 LEU A C 1
ATOM 1487 O O . LEU A 1 191 ? -0.193 2.318 -6.322 1.00 92.44 191 LEU A O 1
ATOM 1491 N N . ALA A 1 192 ? -0.977 3.601 -4.662 1.00 90.56 192 ALA A N 1
ATOM 1492 C CA . ALA A 1 192 ? -0.571 4.873 -5.249 1.00 90.56 192 ALA A CA 1
ATOM 1493 C C . ALA A 1 192 ? 0.950 4.953 -5.430 1.00 90.56 192 ALA A C 1
ATOM 1495 O O . ALA A 1 192 ? 1.406 5.422 -6.468 1.00 90.56 192 ALA A O 1
ATOM 1496 N N . ILE A 1 193 ? 1.729 4.430 -4.472 1.00 86.94 193 ILE A N 1
ATOM 1497 C CA . ILE A 1 193 ? 3.200 4.422 -4.534 1.00 86.94 193 ILE A CA 1
ATOM 1498 C C . ILE A 1 193 ? 3.716 3.795 -5.848 1.00 86.94 193 ILE A C 1
ATOM 1500 O O . ILE A 1 193 ? 4.387 4.496 -6.603 1.00 86.94 193 ILE A O 1
ATOM 1504 N N . PRO A 1 194 ? 3.410 2.527 -6.192 1.00 86.81 194 PRO A N 1
ATOM 1505 C CA . PRO A 1 194 ? 3.857 1.935 -7.456 1.00 86.81 194 PRO A CA 1
ATOM 1506 C C . PRO A 1 194 ? 3.105 2.467 -8.687 1.00 86.81 194 PRO A C 1
ATOM 1508 O O . PRO A 1 194 ? 3.663 2.478 -9.787 1.00 86.81 194 PRO A O 1
ATOM 1511 N N . LEU A 1 195 ? 1.850 2.908 -8.541 1.00 86.50 195 LEU A N 1
ATOM 1512 C CA . LEU A 1 195 ? 1.097 3.486 -9.659 1.00 86.50 195 LEU A CA 1
ATOM 1513 C C . LEU A 1 195 ? 1.727 4.793 -10.143 1.00 86.50 195 LEU A C 1
ATOM 1515 O O . LEU A 1 195 ? 1.806 4.997 -11.346 1.00 86.50 195 LEU A O 1
ATOM 1519 N N . ILE A 1 196 ? 2.219 5.628 -9.231 1.00 84.44 196 ILE A N 1
ATOM 1520 C CA . ILE A 1 196 ? 2.826 6.922 -9.562 1.00 84.44 196 ILE A CA 1
ATOM 1521 C C . ILE A 1 196 ? 4.340 6.782 -9.777 1.00 84.44 196 ILE A C 1
ATOM 1523 O O . ILE A 1 196 ? 4.899 7.425 -10.659 1.00 84.44 196 ILE A O 1
ATOM 1527 N N . GLY A 1 197 ? 5.014 5.946 -8.981 1.00 76.69 197 GLY A N 1
ATOM 1528 C CA . GLY A 1 197 ? 6.477 5.855 -8.967 1.00 76.69 197 GLY A CA 1
ATOM 1529 C C . GLY A 1 197 ? 7.096 4.942 -10.026 1.00 76.69 197 GLY A C 1
ATOM 1530 O O . GLY A 1 197 ? 8.271 5.100 -10.328 1.00 76.69 197 GLY A O 1
ATOM 1531 N N . SER A 1 198 ? 6.344 3.994 -10.596 1.00 80.06 198 SER A N 1
ATOM 1532 C CA . SER A 1 198 ? 6.880 3.060 -11.603 1.00 80.06 198 SER A CA 1
ATOM 1533 C C . SER A 1 198 ? 6.526 3.482 -13.029 1.00 80.06 198 SER A C 1
ATOM 1535 O O . SER A 1 198 ? 5.473 4.071 -13.256 1.00 80.06 198 SER A O 1
ATOM 1537 N N . LYS A 1 199 ? 7.355 3.136 -14.015 1.00 78.62 199 LYS A N 1
ATOM 1538 C CA . LYS A 1 199 ? 7.107 3.407 -15.447 1.00 78.62 199 LYS A CA 1
ATOM 1539 C C . LYS A 1 199 ? 6.068 2.470 -16.078 1.00 78.62 199 LYS A C 1
ATOM 1541 O O . LYS A 1 199 ? 5.379 2.830 -17.029 1.00 78.62 199 LYS A O 1
ATOM 1546 N N . ASP A 1 200 ? 5.898 1.291 -15.490 1.00 81.25 200 ASP A N 1
ATOM 1547 C CA . ASP A 1 200 ? 4.961 0.250 -15.909 1.00 81.25 200 ASP A CA 1
ATOM 1548 C C . ASP A 1 200 ? 4.243 -0.348 -14.679 1.00 81.25 200 ASP A C 1
ATOM 1550 O O . ASP A 1 200 ? 4.287 0.207 -13.573 1.00 81.25 200 ASP A O 1
ATOM 1554 N N . PHE A 1 201 ? 3.495 -1.434 -14.874 1.00 84.62 201 PHE A N 1
ATOM 1555 C CA . PHE A 1 201 ? 2.798 -2.139 -13.792 1.00 84.62 201 PHE A CA 1
ATOM 1556 C C . PHE A 1 201 ? 3.672 -3.187 -13.099 1.00 84.62 201 PHE A C 1
ATOM 1558 O O . PHE A 1 201 ? 3.172 -3.889 -12.216 1.00 84.62 201 PHE A O 1
ATOM 1565 N N . GLN A 1 202 ? 4.958 -3.288 -13.456 1.00 83.62 202 GLN A N 1
ATOM 1566 C CA . GLN A 1 202 ? 5.833 -4.327 -12.943 1.00 83.62 202 GLN A CA 1
ATOM 1567 C C . GLN A 1 202 ? 5.943 -4.248 -11.421 1.00 83.62 202 GLN A C 1
ATOM 1569 O O . GLN A 1 202 ? 6.209 -3.208 -10.818 1.00 83.62 202 GLN A O 1
ATOM 1574 N N . GLY A 1 203 ? 5.734 -5.393 -10.780 1.00 81.88 203 GLY A N 1
ATOM 1575 C CA . GLY A 1 203 ? 5.849 -5.529 -9.339 1.00 81.88 203 GLY A CA 1
ATOM 1576 C C . GLY A 1 203 ? 4.642 -5.003 -8.568 1.00 81.88 203 GLY A C 1
ATOM 1577 O O . GLY A 1 203 ? 4.632 -5.177 -7.351 1.00 81.88 203 GLY A O 1
ATOM 1578 N N . ILE A 1 204 ? 3.596 -4.454 -9.205 1.00 88.06 204 ILE A N 1
ATOM 1579 C CA . ILE A 1 204 ? 2.399 -3.974 -8.484 1.00 88.06 204 ILE A CA 1
ATOM 1580 C C . ILE A 1 204 ? 1.728 -5.093 -7.676 1.00 88.06 204 ILE A C 1
ATOM 1582 O O . ILE A 1 204 ? 1.212 -4.845 -6.589 1.00 88.06 204 ILE A O 1
ATOM 1586 N N . GLY A 1 205 ? 1.844 -6.347 -8.132 1.00 85.88 205 GLY A N 1
ATOM 1587 C CA . GLY A 1 205 ? 1.353 -7.524 -7.415 1.00 85.88 205 GLY A CA 1
ATOM 1588 C C . GLY A 1 205 ? 1.888 -7.630 -5.982 1.00 85.88 205 GLY A C 1
ATOM 1589 O O . GLY A 1 205 ? 1.129 -7.956 -5.072 1.00 85.88 205 GLY A O 1
ATOM 1590 N N . ARG A 1 206 ? 3.154 -7.260 -5.731 1.00 86.75 206 ARG A N 1
ATOM 1591 C CA . ARG A 1 206 ? 3.743 -7.302 -4.376 1.00 86.75 206 ARG A CA 1
ATOM 1592 C C . ARG A 1 206 ? 3.160 -6.234 -3.445 1.00 86.75 206 ARG A C 1
ATOM 1594 O O . ARG A 1 206 ? 3.110 -6.436 -2.235 1.00 86.75 206 ARG A O 1
ATOM 1601 N N . TYR A 1 207 ? 2.695 -5.119 -4.005 1.00 88.94 207 TYR A N 1
ATOM 1602 C CA . TYR A 1 207 ? 1.993 -4.072 -3.261 1.00 88.94 207 TYR A CA 1
ATOM 1603 C C . TYR A 1 207 ? 0.532 -4.459 -3.041 1.00 88.94 207 TYR A C 1
ATOM 1605 O O . TYR A 1 207 ? 0.018 -4.262 -1.943 1.00 88.94 207 TYR A O 1
ATOM 1613 N N . CYS A 1 208 ? -0.104 -5.109 -4.024 1.00 90.12 208 CYS A N 1
ATOM 1614 C CA . CYS A 1 208 ? -1.419 -5.718 -3.841 1.00 90.12 208 CYS A CA 1
ATOM 1615 C C . CYS A 1 208 ? -1.411 -6.671 -2.641 1.00 90.12 208 CYS A C 1
ATOM 1617 O O . CYS A 1 208 ? -2.303 -6.556 -1.811 1.00 90.12 208 CYS A O 1
ATOM 1619 N N . LEU A 1 209 ? -0.379 -7.515 -2.475 1.00 89.25 209 LEU A N 1
ATOM 1620 C CA . LEU A 1 209 ? -0.220 -8.399 -1.304 1.00 89.25 209 LEU A CA 1
ATOM 1621 C C . LEU A 1 209 ? -0.219 -7.653 0.042 1.00 89.25 209 LEU A C 1
ATOM 1623 O O . LEU A 1 209 ? -0.709 -8.182 1.038 1.00 89.25 209 LEU A O 1
ATOM 1627 N N . ALA A 1 210 ? 0.299 -6.422 0.087 1.00 88.50 210 ALA A N 1
ATOM 1628 C CA . ALA A 1 210 ? 0.285 -5.606 1.300 1.00 88.50 210 ALA A CA 1
ATOM 1629 C C . ALA A 1 210 ? -1.105 -5.016 1.608 1.00 88.50 210 ALA A C 1
ATOM 1631 O O . ALA A 1 210 ? -1.394 -4.726 2.770 1.00 88.50 210 ALA A O 1
ATOM 1632 N N . ALA A 1 211 ? -1.992 -4.900 0.612 1.00 91.38 211 ALA A N 1
ATOM 1633 C CA . ALA A 1 211 ? -3.374 -4.439 0.753 1.00 91.38 211 ALA A CA 1
ATOM 1634 C C . ALA A 1 211 ? -4.293 -5.512 1.382 1.00 91.38 211 ALA A C 1
ATOM 1636 O O . ALA A 1 211 ? -5.363 -5.838 0.862 1.00 91.38 211 ALA A O 1
ATOM 1637 N N . PHE A 1 212 ? -3.898 -6.042 2.544 1.00 92.00 212 PHE A N 1
ATOM 1638 C CA . PHE A 1 212 ? -4.610 -7.101 3.267 1.00 92.00 212 PHE A CA 1
ATOM 1639 C C . PHE A 1 212 ? -6.119 -6.853 3.490 1.00 92.00 212 PHE A C 1
ATOM 1641 O O . PHE A 1 212 ? -6.871 -7.828 3.404 1.00 92.00 212 PHE A O 1
ATOM 1648 N N . PRO A 1 213 ? -6.627 -5.614 3.705 1.00 92.62 213 PRO A N 1
ATOM 1649 C CA . PRO A 1 213 ? -8.062 -5.411 3.896 1.00 92.62 213 PRO A CA 1
ATOM 1650 C C . PRO A 1 213 ? -8.873 -5.784 2.650 1.00 92.62 213 PRO A C 1
ATOM 1652 O O . PRO A 1 213 ? -10.003 -6.257 2.765 1.00 92.62 213 PRO A O 1
ATOM 1655 N N . ALA A 1 214 ? -8.299 -5.621 1.452 1.00 92.94 214 ALA A N 1
ATOM 1656 C CA . ALA A 1 214 ? -8.951 -6.023 0.211 1.00 92.94 214 ALA A CA 1
ATOM 1657 C C . ALA A 1 214 ? -9.081 -7.551 0.113 1.00 92.94 214 ALA A C 1
ATOM 1659 O O . ALA A 1 214 ? -10.138 -8.046 -0.280 1.00 92.94 214 ALA A O 1
ATOM 1660 N N . PHE A 1 215 ? -8.060 -8.300 0.548 1.00 92.31 215 PHE A N 1
ATOM 1661 C CA . PHE A 1 215 ? -8.142 -9.760 0.645 1.00 92.31 215 PHE A CA 1
ATOM 1662 C C . PHE A 1 215 ? -9.151 -10.217 1.692 1.00 92.31 215 PHE A C 1
ATOM 1664 O O . PHE A 1 215 ? -9.861 -11.184 1.441 1.00 92.31 215 PHE A O 1
ATOM 1671 N N . ALA A 1 216 ? -9.273 -9.511 2.819 1.00 91.62 216 ALA A N 1
ATOM 1672 C CA . ALA A 1 216 ? -10.288 -9.819 3.824 1.00 91.62 216 ALA A CA 1
ATOM 1673 C C . ALA A 1 216 ? -11.714 -9.666 3.257 1.00 91.62 216 ALA A C 1
ATOM 1675 O O . ALA A 1 216 ? -12.526 -10.580 3.393 1.00 91.62 216 ALA A O 1
ATOM 1676 N N . VAL A 1 217 ? -12.000 -8.569 2.536 1.00 92.94 217 VAL A N 1
ATOM 1677 C CA . VAL A 1 217 ? -13.292 -8.383 1.838 1.00 92.94 217 VAL A CA 1
ATOM 1678 C C . VAL A 1 217 ? -13.513 -9.454 0.768 1.00 92.94 217 VAL A C 1
ATOM 1680 O O . VAL A 1 217 ? -14.621 -9.968 0.615 1.00 92.94 217 VAL A O 1
ATOM 1683 N N . MET A 1 218 ? -12.477 -9.778 -0.007 1.00 90.94 218 MET A N 1
ATOM 1684 C CA . MET A 1 218 ? -12.574 -10.799 -1.047 1.00 90.94 218 MET A CA 1
ATOM 1685 C C . MET A 1 218 ? -12.839 -12.183 -0.444 1.00 90.94 218 MET A C 1
ATOM 1687 O O . MET A 1 218 ? -13.699 -12.900 -0.945 1.00 90.94 218 MET A O 1
ATOM 1691 N N . GLY A 1 219 ? -12.167 -12.528 0.654 1.00 89.94 219 GLY A N 1
ATOM 1692 C CA . GLY A 1 219 ? -12.376 -13.766 1.401 1.00 89.94 219 GLY A CA 1
ATOM 1693 C C . GLY A 1 219 ? -13.792 -13.872 1.960 1.00 89.94 219 GLY A C 1
ATOM 1694 O O . GLY A 1 219 ? -14.436 -14.898 1.765 1.00 89.94 219 GLY A O 1
ATOM 1695 N N . GLU A 1 220 ? -14.316 -12.796 2.555 1.00 90.81 220 GLU A N 1
ATOM 1696 C CA . GLU A 1 220 ? -15.716 -12.724 3.000 1.00 90.81 220 GLU A CA 1
ATOM 1697 C C . GLU A 1 220 ? -16.691 -12.979 1.834 1.00 90.81 220 GLU A C 1
ATOM 1699 O O . GLU A 1 220 ? -17.628 -13.767 1.959 1.00 90.81 220 GLU A O 1
ATOM 1704 N N . TRP A 1 221 ? -16.445 -12.375 0.666 1.00 89.94 221 TRP A N 1
ATOM 1705 C CA . TRP A 1 221 ? -17.285 -12.570 -0.521 1.00 89.94 221 TRP A CA 1
ATOM 1706 C C . TRP A 1 221 ? -17.192 -13.993 -1.106 1.00 89.94 221 TRP A C 1
ATOM 1708 O O . TRP A 1 221 ? -18.210 -14.554 -1.526 1.00 89.94 221 TRP A O 1
ATOM 1718 N N . LEU A 1 222 ? -15.994 -14.591 -1.121 1.00 90.69 222 LEU A N 1
ATOM 1719 C CA . LEU A 1 222 ? -15.757 -15.966 -1.580 1.00 90.69 222 LEU A CA 1
ATOM 1720 C C . LEU A 1 222 ? -16.342 -17.006 -0.617 1.00 90.69 222 LEU A C 1
ATOM 1722 O O . LEU A 1 222 ? -16.828 -18.040 -1.077 1.00 90.69 222 LEU A O 1
ATOM 1726 N N . ALA A 1 223 ? -16.333 -16.739 0.691 1.00 89.69 223 ALA A N 1
ATOM 1727 C CA . ALA A 1 223 ? -16.838 -17.660 1.710 1.00 89.69 223 ALA A CA 1
ATOM 1728 C C . ALA A 1 223 ? -18.320 -18.010 1.491 1.00 89.69 223 ALA A C 1
ATOM 1730 O O . ALA A 1 223 ? -18.722 -19.157 1.673 1.00 89.69 223 ALA A O 1
ATOM 1731 N N . CYS A 1 224 ? -19.121 -17.062 0.994 1.00 90.12 224 CYS A N 1
ATOM 1732 C CA . CYS A 1 224 ? -20.522 -17.302 0.642 1.00 90.12 224 CYS A CA 1
ATOM 1733 C C . CYS A 1 224 ? -20.713 -18.099 -0.666 1.00 90.12 224 CYS A C 1
ATOM 1735 O O . CYS A 1 224 ? -21.843 -18.432 -1.019 1.00 90.12 224 CYS A O 1
ATOM 1737 N N . ARG A 1 225 ? -19.648 -18.372 -1.436 1.00 92.81 225 ARG A N 1
ATOM 1738 C CA . ARG A 1 225 ? -19.714 -18.946 -2.793 1.00 92.81 225 ARG A CA 1
ATOM 1739 C C . ARG A 1 225 ? -18.666 -20.037 -2.993 1.00 92.81 225 ARG A C 1
ATOM 1741 O O . ARG A 1 225 ? -17.738 -19.889 -3.788 1.00 92.81 225 ARG A O 1
ATOM 1748 N N . ARG A 1 226 ? -18.865 -21.177 -2.324 1.00 90.25 226 ARG A N 1
ATOM 1749 C CA . ARG A 1 226 ? -17.908 -22.299 -2.280 1.00 90.25 226 ARG A CA 1
ATOM 1750 C C . ARG A 1 226 ? -17.355 -22.718 -3.649 1.00 90.25 226 ARG A C 1
ATOM 1752 O O . ARG A 1 226 ? -16.151 -22.881 -3.772 1.00 90.25 226 ARG A O 1
ATOM 1759 N N . ARG A 1 227 ? -18.192 -22.821 -4.692 1.00 91.50 227 ARG A N 1
ATOM 1760 C CA . ARG A 1 227 ? -17.735 -23.186 -6.052 1.00 91.50 227 ARG A CA 1
ATOM 1761 C C . ARG A 1 227 ? -16.758 -22.168 -6.647 1.00 91.50 227 ARG A C 1
ATOM 1763 O O . ARG A 1 227 ? -15.743 -22.558 -7.211 1.00 91.50 227 ARG A O 1
ATOM 1770 N N . LEU A 1 228 ? -17.045 -20.873 -6.493 1.00 91.62 228 LEU A N 1
ATOM 1771 C CA . LEU A 1 228 ? -16.143 -19.815 -6.955 1.00 91.62 228 LEU A CA 1
ATOM 1772 C C . LEU A 1 228 ? -14.858 -19.798 -6.132 1.00 91.62 228 LEU A C 1
ATOM 1774 O O . LEU A 1 228 ? -13.787 -19.658 -6.706 1.00 91.62 228 LEU A O 1
ATOM 1778 N N . ALA A 1 229 ? -14.952 -19.985 -4.813 1.00 90.19 229 ALA A N 1
ATOM 1779 C CA . ALA A 1 229 ? -13.776 -20.058 -3.955 1.00 90.19 229 ALA A CA 1
ATOM 1780 C C . ALA A 1 229 ? -12.842 -21.203 -4.373 1.00 90.19 229 ALA A C 1
ATOM 1782 O O . ALA A 1 229 ? -11.650 -20.979 -4.567 1.00 90.19 229 ALA A O 1
ATOM 1783 N N . THR A 1 230 ? -13.384 -22.403 -4.598 1.00 91.75 230 THR A N 1
ATOM 1784 C CA . THR A 1 230 ? -12.608 -23.544 -5.099 1.00 91.75 230 THR A CA 1
ATOM 1785 C C . THR A 1 230 ? -12.008 -23.256 -6.474 1.00 91.75 230 THR A C 1
ATOM 1787 O O . THR A 1 230 ? -10.828 -23.520 -6.677 1.00 91.75 230 THR A O 1
ATOM 1790 N N . GLY A 1 231 ? -12.773 -22.662 -7.395 1.00 94.06 231 GLY A N 1
ATOM 1791 C CA . GLY A 1 231 ? -12.265 -22.279 -8.715 1.00 94.06 231 GLY A CA 1
ATOM 1792 C C . GLY A 1 231 ? -11.095 -21.294 -8.637 1.00 94.06 231 GLY A C 1
ATOM 1793 O O . GLY A 1 231 ? -10.058 -21.525 -9.251 1.00 94.06 231 GLY A O 1
ATOM 1794 N N . VAL A 1 232 ? -11.218 -20.240 -7.826 1.00 92.12 232 VAL A N 1
ATOM 1795 C CA . VAL A 1 232 ? -10.149 -19.249 -7.613 1.00 92.12 232 VAL A CA 1
ATOM 1796 C C . VAL A 1 232 ? -8.904 -19.899 -7.011 1.00 92.12 232 VAL A C 1
ATOM 1798 O O . VAL A 1 232 ? -7.798 -19.615 -7.467 1.00 92.12 232 VAL A O 1
ATOM 1801 N N . LEU A 1 233 ? -9.065 -20.786 -6.025 1.00 92.50 233 LEU A N 1
ATOM 1802 C CA . LEU A 1 233 ? -7.942 -21.498 -5.411 1.00 92.50 233 LEU A CA 1
ATOM 1803 C C . LEU A 1 233 ? -7.239 -22.428 -6.404 1.00 92.50 233 LEU A C 1
ATOM 1805 O O . LEU A 1 233 ? -6.015 -22.401 -6.480 1.00 92.50 233 LEU A O 1
ATOM 1809 N N . LEU A 1 234 ? -7.993 -23.198 -7.193 1.00 94.75 234 LEU A N 1
ATOM 1810 C CA . LEU A 1 234 ? -7.430 -24.089 -8.210 1.00 94.75 234 LEU A CA 1
ATOM 1811 C C . LEU A 1 234 ? -6.674 -23.303 -9.281 1.00 94.75 234 LEU A C 1
ATOM 1813 O O . LEU A 1 234 ? -5.526 -23.623 -9.577 1.00 94.75 234 LEU A O 1
ATOM 1817 N N . VAL A 1 235 ? -7.278 -22.239 -9.816 1.00 93.69 235 VAL A N 1
ATOM 1818 C CA . VAL A 1 235 ? -6.625 -21.371 -10.806 1.00 93.69 235 VAL A CA 1
ATOM 1819 C C . VAL A 1 235 ? -5.367 -20.726 -10.222 1.00 93.69 235 VAL A C 1
ATOM 1821 O O . VAL A 1 235 ? -4.337 -20.700 -10.890 1.00 93.69 235 VAL A O 1
ATOM 1824 N N . SER A 1 236 ? -5.412 -20.259 -8.970 1.00 90.56 236 SER A N 1
ATOM 1825 C CA . SER A 1 236 ? -4.245 -19.666 -8.302 1.00 90.56 236 SER A CA 1
ATOM 1826 C C . SER A 1 236 ? -3.128 -20.687 -8.083 1.00 90.56 236 SER A C 1
ATOM 1828 O O . SER A 1 236 ? -1.965 -20.367 -8.305 1.00 90.56 236 SER A O 1
ATOM 1830 N N . ALA A 1 237 ? -3.468 -21.918 -7.689 1.00 93.00 237 ALA A N 1
ATOM 1831 C CA . ALA A 1 237 ? -2.505 -22.999 -7.491 1.00 93.00 237 ALA A CA 1
ATOM 1832 C C . ALA A 1 237 ? -1.859 -23.440 -8.814 1.00 93.00 237 ALA A C 1
ATOM 1834 O O . ALA A 1 237 ? -0.641 -23.606 -8.876 1.00 93.00 237 ALA A O 1
ATOM 1835 N N . LEU A 1 238 ? -2.653 -23.566 -9.883 1.00 94.56 238 LEU A N 1
ATOM 1836 C CA . LEU A 1 238 ? -2.155 -23.878 -11.223 1.00 94.56 238 LEU A CA 1
ATOM 1837 C C . LEU A 1 238 ? -1.251 -22.764 -11.756 1.00 94.56 238 LEU A C 1
ATOM 1839 O O . LEU A 1 238 ? -0.141 -23.043 -12.199 1.00 94.56 238 LEU A O 1
ATOM 1843 N N . ALA A 1 239 ? -1.686 -21.504 -11.665 1.00 89.19 239 ALA A N 1
ATOM 1844 C CA . ALA A 1 239 ? -0.873 -20.356 -12.056 1.00 89.19 239 ALA A CA 1
ATOM 1845 C C . ALA A 1 239 ? 0.438 -20.294 -11.261 1.00 89.19 239 ALA A C 1
ATOM 1847 O O . ALA A 1 239 ? 1.493 -20.087 -11.855 1.00 89.19 239 ALA A O 1
ATOM 1848 N N . LEU A 1 240 ? 0.396 -20.525 -9.944 1.00 89.69 240 LEU A N 1
ATOM 1849 C CA . LEU A 1 240 ? 1.595 -20.573 -9.110 1.00 89.69 240 LEU A CA 1
ATOM 1850 C C . LEU A 1 240 ? 2.551 -21.677 -9.579 1.00 89.69 240 LEU A C 1
ATOM 1852 O O . LEU A 1 240 ? 3.726 -21.401 -9.792 1.00 89.69 240 LEU A O 1
ATOM 1856 N N . GLY A 1 241 ? 2.051 -22.896 -9.807 1.00 91.94 241 GLY A N 1
ATOM 1857 C CA . GLY A 1 241 ? 2.864 -24.012 -10.296 1.00 91.94 241 GLY A CA 1
ATOM 1858 C C . GLY A 1 241 ? 3.500 -23.736 -11.662 1.00 91.94 241 GLY A C 1
ATOM 1859 O O . GLY A 1 241 ? 4.697 -23.963 -11.843 1.00 91.94 241 GLY A O 1
ATOM 1860 N N . LEU A 1 242 ? 2.730 -23.182 -12.603 1.00 89.38 242 LEU A N 1
ATOM 1861 C CA . LEU A 1 242 ? 3.215 -22.816 -13.936 1.00 89.38 242 LEU A CA 1
ATOM 1862 C C . LEU A 1 242 ? 4.279 -21.715 -13.877 1.00 89.38 242 LEU A C 1
ATOM 1864 O O . LEU A 1 242 ? 5.331 -21.851 -14.500 1.00 89.38 242 LEU A O 1
ATOM 1868 N N . LEU A 1 243 ? 4.039 -20.651 -13.106 1.00 85.56 243 LEU A N 1
ATOM 1869 C CA . LEU A 1 243 ? 4.986 -19.544 -12.959 1.00 85.56 243 LEU A CA 1
ATOM 1870 C C . LEU A 1 243 ? 6.262 -19.982 -12.231 1.00 85.56 243 LEU A C 1
ATOM 1872 O O . LEU A 1 243 ? 7.355 -19.625 -12.665 1.00 85.56 243 LEU A O 1
ATOM 1876 N N . CYS A 1 244 ? 6.151 -20.799 -11.178 1.00 88.06 244 CYS A N 1
ATOM 1877 C CA . CYS A 1 244 ? 7.308 -21.381 -10.497 1.00 88.06 244 CYS A CA 1
ATOM 1878 C C . CYS A 1 244 ? 8.119 -22.286 -11.432 1.00 88.06 244 CYS A C 1
ATOM 1880 O O . CYS A 1 244 ? 9.345 -22.210 -11.439 1.00 88.06 244 CYS A O 1
ATOM 1882 N N . SER A 1 245 ? 7.455 -23.106 -12.253 1.00 89.56 245 SER A N 1
ATOM 1883 C CA . SER A 1 245 ? 8.134 -23.948 -13.243 1.00 89.56 245 SER A CA 1
ATOM 1884 C C . SER A 1 245 ? 8.826 -23.115 -14.325 1.00 89.56 245 SER A C 1
ATOM 1886 O O . SER A 1 245 ? 9.981 -23.380 -14.651 1.00 89.56 245 SER A O 1
ATOM 1888 N N . GLY A 1 246 ? 8.160 -22.080 -14.846 1.00 85.00 246 GLY A N 1
ATOM 1889 C CA . GLY A 1 246 ? 8.745 -21.154 -15.816 1.00 85.00 246 GLY A CA 1
ATOM 1890 C C . GLY A 1 246 ? 9.968 -20.424 -15.259 1.00 85.00 246 GLY A C 1
ATOM 1891 O O . GLY A 1 246 ? 10.990 -20.333 -15.938 1.00 85.00 246 GLY A O 1
ATOM 1892 N N . PHE A 1 247 ? 9.901 -19.984 -13.999 1.00 82.56 247 PHE A N 1
ATOM 1893 C CA . PHE A 1 247 ? 11.038 -19.391 -13.297 1.00 82.56 247 PHE A CA 1
ATOM 1894 C C . PHE A 1 247 ? 12.196 -20.387 -13.137 1.00 82.56 247 PHE A C 1
ATOM 1896 O O . PHE A 1 247 ? 13.327 -20.067 -13.492 1.00 82.56 247 PHE A O 1
ATOM 1903 N N . ALA A 1 248 ? 11.918 -21.616 -12.686 1.00 86.44 248 ALA A N 1
ATOM 1904 C CA . ALA A 1 248 ? 12.933 -22.661 -12.523 1.00 86.44 248 ALA A CA 1
ATOM 1905 C C . ALA A 1 248 ? 13.614 -23.057 -13.847 1.00 86.44 248 ALA A C 1
ATOM 1907 O O . ALA A 1 248 ? 14.768 -23.474 -13.847 1.00 86.44 248 ALA A O 1
ATOM 1908 N N . ARG A 1 249 ? 12.913 -22.911 -14.977 1.00 85.69 249 ARG A N 1
ATOM 1909 C CA . ARG A 1 249 ? 13.433 -23.177 -16.328 1.00 85.69 249 ARG A CA 1
ATOM 1910 C C . ARG A 1 249 ? 14.142 -21.978 -16.969 1.00 85.69 249 ARG A C 1
ATOM 1912 O O . ARG A 1 249 ? 14.517 -22.066 -18.131 1.00 85.69 249 ARG A O 1
ATOM 1919 N N . GLY A 1 250 ? 14.302 -20.862 -16.256 1.00 77.00 250 GLY A N 1
ATOM 1920 C CA . GLY A 1 250 ? 15.008 -19.681 -16.765 1.00 77.00 250 GLY A CA 1
ATOM 1921 C C . GLY A 1 250 ? 14.225 -18.847 -17.785 1.00 77.00 250 GLY A C 1
ATOM 1922 O O . GLY A 1 250 ? 14.764 -17.873 -18.299 1.00 77.00 250 GLY A O 1
ATOM 1923 N N . ALA A 1 251 ? 12.941 -19.141 -18.021 1.00 67.69 251 ALA A N 1
ATOM 1924 C CA . ALA A 1 251 ? 12.109 -18.423 -18.996 1.00 67.69 251 ALA A CA 1
ATOM 1925 C C . ALA A 1 251 ? 11.866 -16.939 -18.643 1.00 67.69 251 ALA A C 1
ATOM 1927 O O . ALA A 1 251 ? 11.297 -16.200 -19.436 1.00 67.69 251 ALA A O 1
ATOM 1928 N N . TYR A 1 252 ? 12.262 -16.513 -17.440 1.00 55.44 252 TYR A N 1
ATOM 1929 C CA . TYR A 1 252 ? 12.192 -15.127 -16.968 1.00 55.44 252 TYR A CA 1
ATOM 1930 C C . TYR A 1 252 ? 13.512 -14.352 -17.137 1.00 55.44 252 TYR A C 1
ATOM 1932 O O . TYR A 1 252 ? 13.533 -13.146 -16.904 1.00 55.44 252 TYR A O 1
ATOM 1940 N N . VAL A 1 253 ? 14.608 -15.044 -17.472 1.00 47.03 253 VAL A N 1
ATOM 1941 C CA . VAL A 1 253 ? 15.980 -14.501 -17.546 1.00 47.03 253 VAL A CA 1
ATOM 1942 C C . VAL A 1 253 ? 16.501 -14.479 -18.995 1.00 47.03 253 VAL A C 1
ATOM 1944 O O . VAL A 1 253 ? 17.558 -13.911 -19.249 1.00 47.03 253 VAL A O 1
ATOM 1947 N N . SER A 1 254 ? 15.766 -15.083 -19.938 1.00 34.59 254 SER A N 1
ATOM 1948 C CA . SER A 1 254 ? 16.091 -15.134 -21.376 1.00 34.59 254 SER A CA 1
ATOM 1949 C C . SER A 1 254 ? 15.284 -14.130 -22.187 1.00 34.59 254 SER A C 1
ATOM 1951 O O . SER A 1 254 ? 14.072 -13.993 -21.898 1.00 34.59 254 SER A O 1
#

pLDDT: mean 82.39, std 14.05, range [34.59, 96.44]

Secondary structure (DSSP, 8-state):
-HHHHHHHHHTT-HHHHHHHHHHHHHH-TTHHHHHHHHHHHHHHHTTSEE-----GGGGGG------PPPPTT----SSEE-GGG--GGGGGGGGGGHHHHHHHHHHHHHHS-TTHHHHHHTSTTT----SHHHHTTHHHHHHHHTTTTS-HHHHHHHHHHHHHHHHHHHHHHHHHHHT-HHHHHHHHHHHHHHHHH-SSSTTHHHHHHH-HHHHHHHHHHHHT-HHHHHHHHHHHHHHHHHHHHHHHTTTTT-

Foldseek 3Di:
DLVVLVVCVVVVVPLVSLVVLLVQLLPDVLSVLSLQLSLLVLCVVLVQKDAPLPPPVVVPPPDPDDDDDPDPPPPPDRIDGDCVSDDPSSCSSVSSCVSNVVNLVVCCVPVVGSVVVVVVCCDPPNNQDQDPLQLVLVVLVVCVVVVPPNDVVVNVVLVVLVVLLVLLLVLLVVLCNPVHNSLSSSSCSLQVCCNRRGSTSPPSVVSSVSSVSSVVSVCVVCVVPVVVVVVVVVVVVVVVVVVVVCVVVCVVVD

Sequence (254 aa):
MTIGAFYLLERDHLVLATALGAIATATRPVGLALVIGLLARELERQGVFSLPRVDRTRVVQLTPSAAQPPNRGDRPPLIRFDGAKLRARSALPLLSVAGLVSYIVYLAAEFGEPFAFVTAERAPGWELKAGPHTWFKVEFFDRLIHFPHKGMWYTAGLVVQAVLAVGVLSLTRRVGRRFGWGYAVYVVVVLAIPLIGSKDFQGIGRYCLAAFPAFAVMGEWLACRRRLATGVLLVSALALGLLCSGFARGAYVS

Radius of gyration: 22.47 Å; chains: 1; bounding box: 76×47×53 Å